Protein AF-A0A8T1X4P5-F1 (afdb_monomer_lite)

Foldseek 3Di:
DDDDDDDDDDDDDDDDPDDDDDDDDDPDDPPPPPCPDDDPPDPFDWDQDPVGTDGDPDDPDDDPPCPDPVNVVCCLLPPDFDFDDQADPVRHGDDPLVRVLSVLCRDNPPVSRDDPVRSLPRPVCVVVVVNDPVSVVVVVVVVCVVVVNPPDCVVVVVVVVVVVVVVVVVVVVVVVVVVVVPPPDDDDDDDD

Organism: NCBI:txid109152

pLDDT: mean 71.39, std 20.34, range [36.38, 98.19]

Secondary structure (DSSP, 8-state):
--PPPP-------------------------------------PEEEEETTEEEEETT----------HHHHHHHHHHSPPP---SB-TTSPBPPHHHHHHHHHHS-SSTTTSPPHHHHHT-HHHHHTTTTSHHHHHHHHHHHHHHTT-SPPTHHHHHHHHHHHHHHHHHHHHHHHHHHTGGGS--------

Structure (mmCIF, N/CA/C/O backbone):
data_AF-A0A8T1X4P5-F1
#
_entry.id   AF-A0A8T1X4P5-F1
#
loop_
_atom_site.group_PDB
_atom_site.id
_atom_site.type_symbol
_atom_site.label_atom_id
_atom_site.label_alt_id
_atom_site.label_comp_id
_atom_site.label_asym_id
_atom_site.label_entity_id
_atom_site.label_seq_id
_atom_site.pdbx_PDB_ins_code
_atom_site.Cartn_x
_atom_site.Cartn_y
_atom_site.Cartn_z
_atom_site.occupancy
_atom_site.B_iso_or_equiv
_atom_site.auth_seq_id
_atom_site.auth_comp_id
_atom_site.auth_asym_id
_atom_site.auth_atom_id
_atom_site.pdbx_PDB_model_num
ATOM 1 N N . MET A 1 1 ? 46.017 4.741 -6.936 1.00 38.09 1 MET A N 1
ATOM 2 C CA . MET A 1 1 ? 45.250 3.733 -7.699 1.00 38.09 1 MET A CA 1
ATOM 3 C C . MET A 1 1 ? 44.824 2.660 -6.705 1.00 38.09 1 MET A C 1
ATOM 5 O O . MET A 1 1 ? 45.700 2.038 -6.126 1.00 38.09 1 MET A O 1
ATOM 9 N N . LYS A 1 2 ? 43.529 2.554 -6.376 1.00 46.22 2 LYS A N 1
ATOM 10 C CA . LYS A 1 2 ? 43.013 1.567 -5.407 1.00 46.22 2 LYS A CA 1
ATOM 11 C C . LYS A 1 2 ? 42.502 0.351 -6.179 1.00 46.22 2 LYS A C 1
ATOM 13 O O . LYS A 1 2 ? 41.582 0.480 -6.980 1.00 46.22 2 LYS A O 1
ATOM 18 N N . THR A 1 3 ? 43.145 -0.788 -5.971 1.00 49.41 3 THR A N 1
ATOM 19 C CA . THR A 1 3 ? 42.817 -2.092 -6.554 1.00 49.41 3 THR A CA 1
ATOM 20 C C . THR A 1 3 ? 41.506 -2.618 -5.966 1.00 49.41 3 THR A C 1
ATOM 22 O O . THR A 1 3 ? 41.298 -2.557 -4.755 1.00 49.41 3 THR A O 1
ATOM 25 N N . ARG A 1 4 ? 40.601 -3.099 -6.828 1.00 51.06 4 ARG A N 1
ATOM 26 C CA . ARG A 1 4 ? 39.348 -3.754 -6.421 1.00 51.06 4 ARG A CA 1
ATOM 27 C C . ARG A 1 4 ? 39.659 -5.166 -5.898 1.00 51.06 4 ARG A C 1
ATOM 29 O O . ARG A 1 4 ? 40.480 -5.839 -6.522 1.00 51.06 4 ARG A O 1
ATOM 36 N N . PRO A 1 5 ? 39.033 -5.628 -4.803 1.00 46.88 5 PRO A N 1
ATOM 37 C CA . PRO A 1 5 ? 39.153 -7.018 -4.384 1.00 46.88 5 PRO A CA 1
ATOM 38 C C . PRO A 1 5 ? 3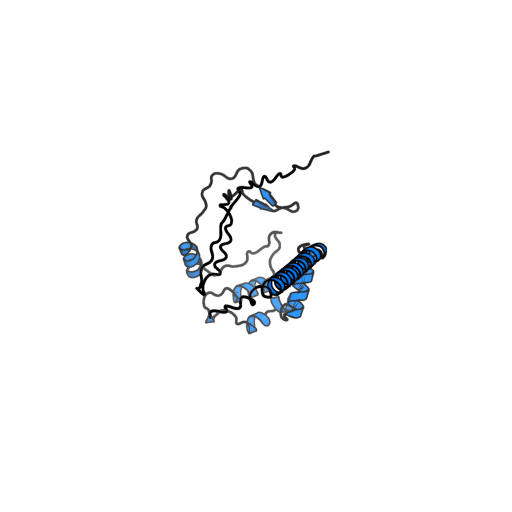8.426 -7.922 -5.389 1.00 46.88 5 PRO A C 1
ATOM 40 O O . PRO A 1 5 ? 37.283 -7.657 -5.760 1.00 46.88 5 PRO A O 1
ATOM 43 N N . ALA A 1 6 ? 39.116 -8.963 -5.851 1.00 41.78 6 ALA A N 1
ATOM 44 C CA . ALA A 1 6 ? 38.539 -10.020 -6.669 1.00 41.78 6 ALA A CA 1
ATOM 45 C C . ALA A 1 6 ? 37.847 -11.033 -5.746 1.00 41.78 6 ALA A C 1
ATOM 47 O O . ALA A 1 6 ? 38.469 -11.558 -4.823 1.00 41.78 6 ALA A O 1
ATOM 48 N N . LEU A 1 7 ? 36.558 -11.271 -5.979 1.00 37.91 7 LEU A N 1
ATOM 49 C CA . LEU A 1 7 ? 35.799 -12.349 -5.351 1.00 37.91 7 LEU A CA 1
ATOM 50 C C . LEU A 1 7 ? 36.109 -13.646 -6.103 1.00 37.91 7 LEU A C 1
ATOM 52 O O . LEU A 1 7 ? 35.744 -13.782 -7.268 1.00 37.91 7 LEU A O 1
ATOM 56 N N . THR A 1 8 ? 36.787 -14.580 -5.441 1.00 36.38 8 THR A N 1
ATOM 57 C CA . THR A 1 8 ? 37.041 -15.923 -5.971 1.00 36.38 8 THR A CA 1
ATOM 58 C C . THR A 1 8 ? 36.060 -16.885 -5.316 1.00 36.38 8 THR A C 1
ATOM 60 O O . THR A 1 8 ? 36.165 -17.154 -4.121 1.00 36.38 8 THR A O 1
ATOM 63 N N . VAL A 1 9 ? 35.095 -17.385 -6.086 1.00 40.91 9 VAL A N 1
ATOM 64 C CA . VAL A 1 9 ? 34.197 -18.460 -5.651 1.00 40.91 9 VAL A CA 1
ATOM 65 C C . VAL A 1 9 ? 34.872 -19.783 -6.003 1.00 40.91 9 VAL A C 1
ATOM 67 O O . VAL A 1 9 ? 35.084 -20.079 -7.176 1.00 40.91 9 VAL A O 1
ATOM 70 N N . LEU A 1 10 ? 35.259 -20.550 -4.985 1.00 38.38 10 LEU A N 1
ATOM 71 C CA . LEU A 1 10 ? 35.728 -21.924 -5.148 1.00 38.38 10 LEU A CA 1
ATOM 72 C C . LEU A 1 10 ? 34.501 -22.838 -5.102 1.00 38.38 10 LEU A C 1
ATOM 74 O O . LEU A 1 10 ? 33.949 -23.072 -4.030 1.00 38.38 10 LEU A O 1
ATOM 78 N N . ALA A 1 11 ? 34.054 -23.311 -6.264 1.00 40.16 11 ALA A N 1
ATOM 79 C CA . ALA A 1 11 ? 33.080 -24.392 -6.341 1.00 40.16 11 ALA A CA 1
ATOM 80 C C . ALA A 1 11 ? 33.821 -25.725 -6.151 1.00 40.16 11 ALA A C 1
ATOM 82 O O . ALA A 1 11 ? 34.773 -26.016 -6.876 1.00 40.16 11 ALA A O 1
ATOM 83 N N . SER A 1 12 ? 33.417 -26.507 -5.151 1.00 45.53 12 SER A N 1
ATOM 84 C CA . SER A 1 12 ? 33.899 -27.876 -4.963 1.00 45.53 12 SER A CA 1
ATOM 85 C C . SER A 1 12 ? 33.082 -28.815 -5.847 1.00 45.53 12 SER A C 1
ATOM 87 O O . SER A 1 12 ? 31.929 -29.097 -5.534 1.00 45.53 12 SER A O 1
ATOM 89 N N . ASP A 1 13 ? 33.686 -29.318 -6.923 1.00 47.94 13 ASP A N 1
ATOM 90 C CA . ASP A 1 13 ? 33.139 -30.421 -7.717 1.00 47.94 13 ASP A CA 1
ATOM 91 C C . ASP A 1 13 ? 33.319 -31.737 -6.947 1.00 47.94 13 ASP A C 1
ATOM 93 O O . ASP A 1 13 ? 34.367 -32.384 -7.010 1.00 47.94 13 ASP A O 1
ATOM 97 N N . GLN A 1 14 ? 32.300 -32.144 -6.190 1.00 46.25 14 GLN A N 1
ATOM 98 C CA . GLN A 1 14 ? 32.167 -33.533 -5.753 1.00 46.25 14 GLN A CA 1
ATOM 99 C C . GLN A 1 14 ? 31.220 -34.259 -6.706 1.00 46.25 14 GLN A C 1
ATOM 101 O O . GLN A 1 14 ? 30.024 -33.986 -6.759 1.00 46.25 14 GLN A O 1
ATOM 106 N N . GLY A 1 15 ? 31.805 -35.165 -7.492 1.00 52.22 15 GLY A N 1
ATOM 107 C CA . GLY A 1 15 ? 31.118 -35.967 -8.494 1.00 52.22 15 GLY A CA 1
ATOM 108 C C . GLY A 1 15 ? 30.050 -36.874 -7.889 1.00 52.22 15 GLY A C 1
ATOM 109 O O . GLY A 1 15 ? 30.339 -37.713 -7.036 1.00 52.22 15 GLY A O 1
ATOM 110 N N . LEU A 1 16 ? 28.826 -36.720 -8.383 1.00 50.28 16 LEU A N 1
ATOM 111 C CA . LEU A 1 16 ? 27.711 -37.623 -8.136 1.00 50.28 16 LEU A CA 1
ATOM 112 C C . LEU A 1 16 ? 27.550 -38.545 -9.352 1.00 50.28 16 LEU A C 1
ATOM 114 O O . LEU A 1 16 ? 26.919 -38.183 -10.342 1.00 50.28 16 LEU A O 1
ATOM 118 N N . GLU A 1 17 ? 28.126 -39.748 -9.282 1.00 50.62 17 GLU A N 1
ATOM 119 C CA . GLU A 1 17 ? 27.705 -40.862 -10.138 1.00 50.62 17 GLU A CA 1
ATOM 120 C C . GLU A 1 17 ? 26.399 -41.447 -9.582 1.00 50.62 17 GLU A C 1
ATOM 122 O O . GLU A 1 17 ? 26.408 -42.322 -8.715 1.00 50.62 17 GLU A O 1
ATOM 127 N N . ALA A 1 18 ? 25.259 -40.970 -10.079 1.00 53.72 18 ALA A N 1
ATOM 128 C CA . ALA A 1 18 ? 23.967 -41.604 -9.838 1.00 53.72 18 ALA A CA 1
ATOM 129 C C . ALA A 1 18 ? 23.639 -42.549 -11.006 1.00 53.72 18 ALA A C 1
ATOM 131 O O . ALA A 1 18 ? 23.255 -42.118 -12.092 1.00 53.72 18 ALA A O 1
ATOM 132 N N . LYS A 1 19 ? 23.801 -43.859 -10.785 1.00 53.38 19 LYS A N 1
ATOM 133 C CA . LYS A 1 19 ? 23.264 -44.906 -11.667 1.00 53.38 19 LYS A CA 1
ATOM 134 C C . LYS A 1 19 ? 21.744 -44.970 -11.500 1.00 53.38 19 LYS A C 1
ATOM 136 O O . LYS A 1 19 ? 21.267 -45.515 -10.509 1.00 53.38 19 LYS A O 1
ATOM 141 N N . TYR A 1 20 ? 21.002 -44.458 -12.476 1.00 46.22 20 TYR A N 1
ATOM 142 C CA . TYR A 1 20 ? 19.561 -44.684 -12.595 1.00 46.22 20 TYR A CA 1
ATOM 143 C C . TYR A 1 20 ? 19.317 -46.078 -13.193 1.00 46.22 20 TYR A C 1
ATOM 145 O O . TYR A 1 20 ? 19.692 -46.343 -14.335 1.00 46.22 20 TYR A O 1
ATOM 153 N N . ARG A 1 21 ? 18.721 -46.984 -12.411 1.00 47.03 21 ARG A N 1
ATOM 154 C CA . ARG A 1 21 ? 17.990 -48.147 -12.930 1.00 47.03 21 ARG A CA 1
ATOM 155 C C . ARG A 1 21 ? 16.521 -47.748 -12.961 1.00 47.03 21 ARG A C 1
ATOM 157 O O . ARG A 1 21 ? 16.009 -47.319 -11.933 1.00 47.03 21 ARG A O 1
ATOM 164 N N . GLY A 1 22 ? 15.912 -47.829 -14.138 1.00 52.62 22 GLY A N 1
ATOM 165 C CA . GLY A 1 22 ? 14.473 -47.678 -14.293 1.00 52.62 22 GLY A CA 1
ATOM 166 C C . GLY A 1 22 ? 13.739 -48.875 -13.703 1.00 52.62 22 GLY A C 1
ATOM 167 O O . GLY A 1 22 ? 14.267 -49.983 -13.752 1.00 52.62 22 GLY A O 1
ATOM 168 N N . ASP A 1 23 ? 12.580 -48.588 -13.128 1.00 53.06 23 ASP A N 1
ATOM 169 C CA . ASP A 1 23 ? 11.386 -49.429 -13.118 1.00 53.06 23 ASP A CA 1
ATOM 170 C C . ASP A 1 23 ? 10.205 -48.503 -12.772 1.00 53.06 23 ASP A C 1
ATOM 172 O O . ASP A 1 23 ? 10.232 -47.807 -11.758 1.00 53.06 23 ASP A O 1
ATOM 176 N N . ASP A 1 24 ? 9.295 -48.417 -13.739 1.00 59.84 24 ASP A N 1
ATOM 177 C CA . ASP A 1 24 ? 7.836 -48.265 -13.726 1.00 59.84 24 ASP A CA 1
ATOM 178 C C . ASP A 1 24 ? 7.080 -47.575 -12.571 1.00 59.84 24 ASP A C 1
ATOM 180 O O . ASP A 1 24 ? 7.259 -47.859 -11.391 1.00 59.84 24 ASP A O 1
ATOM 184 N N . ASP A 1 25 ? 6.121 -46.759 -13.032 1.00 59.81 25 ASP A N 1
ATOM 185 C CA . ASP A 1 25 ? 4.831 -46.396 -12.438 1.00 59.81 25 ASP A CA 1
ATOM 186 C C . ASP A 1 25 ? 4.824 -45.756 -11.042 1.00 59.81 25 ASP A C 1
ATOM 188 O O . ASP A 1 25 ? 4.835 -46.447 -10.034 1.00 59.81 25 ASP A O 1
ATOM 192 N N . ASP A 1 26 ? 4.695 -44.422 -11.010 1.00 55.25 26 ASP A N 1
ATOM 193 C CA . ASP A 1 26 ? 3.746 -43.713 -10.138 1.00 55.25 26 ASP A CA 1
ATOM 194 C C . ASP A 1 26 ? 3.660 -42.223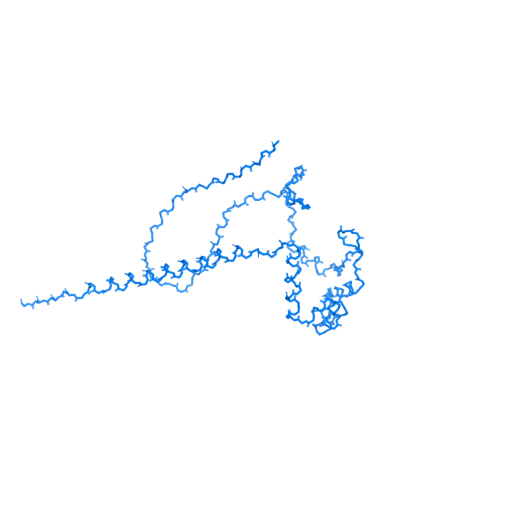 -10.544 1.00 55.25 26 ASP A C 1
ATOM 196 O O . ASP A 1 26 ? 4.622 -41.450 -10.466 1.00 55.25 26 ASP A O 1
ATOM 200 N N . ASP A 1 27 ? 2.470 -41.822 -10.993 1.00 59.62 27 ASP A N 1
ATOM 201 C CA . ASP A 1 27 ? 2.020 -40.435 -11.079 1.00 59.62 27 ASP A CA 1
ATOM 202 C C . ASP A 1 27 ? 1.955 -39.849 -9.659 1.00 59.62 27 ASP A C 1
ATOM 204 O O . ASP A 1 27 ? 0.939 -40.020 -9.003 1.00 59.62 27 ASP A O 1
ATOM 208 N N . ASP A 1 28 ? 3.030 -39.229 -9.159 1.00 64.31 28 ASP A N 1
ATOM 209 C CA . ASP A 1 28 ? 3.030 -38.212 -8.083 1.00 64.31 28 ASP A CA 1
ATOM 210 C C . ASP A 1 28 ? 4.462 -37.959 -7.575 1.00 64.31 28 ASP A C 1
ATOM 212 O O . ASP A 1 28 ? 4.816 -38.384 -6.480 1.00 64.31 28 ASP A O 1
ATOM 216 N N . ILE A 1 29 ? 5.315 -37.233 -8.314 1.00 59.34 29 ILE A N 1
ATOM 217 C CA . ILE A 1 29 ? 6.422 -36.493 -7.676 1.00 59.34 29 ILE A CA 1
ATOM 218 C C . ILE A 1 29 ? 7.034 -35.461 -8.631 1.00 59.34 29 ILE A C 1
ATOM 220 O O . ILE A 1 29 ? 7.880 -35.733 -9.474 1.00 59.34 29 ILE A O 1
ATOM 224 N N . MET A 1 30 ? 6.613 -34.209 -8.493 1.00 59.09 30 MET A N 1
ATOM 225 C CA . MET A 1 30 ? 7.443 -33.067 -8.888 1.00 59.09 30 MET A CA 1
ATOM 226 C C . MET A 1 30 ? 7.705 -32.239 -7.635 1.00 59.09 30 MET A C 1
ATOM 228 O O . MET A 1 30 ? 7.457 -31.036 -7.584 1.00 59.09 30 MET A O 1
ATOM 232 N N . GLU A 1 31 ? 8.210 -32.909 -6.598 1.00 56.28 31 GLU A N 1
ATOM 233 C CA . GLU A 1 31 ? 8.879 -32.242 -5.492 1.00 56.28 31 GLU A CA 1
ATOM 234 C C . GLU A 1 31 ? 10.274 -31.849 -5.988 1.00 56.28 31 GLU A C 1
ATOM 236 O O . GLU A 1 31 ? 11.278 -32.521 -5.765 1.00 56.28 31 GLU A O 1
ATOM 241 N N . ALA A 1 32 ? 10.324 -30.764 -6.761 1.00 58.09 32 ALA A N 1
ATOM 242 C CA . ALA A 1 32 ? 11.568 -30.077 -7.051 1.00 58.09 32 ALA A CA 1
ATOM 243 C C . ALA A 1 32 ? 12.047 -29.433 -5.744 1.00 58.09 32 ALA A C 1
ATOM 245 O O . ALA A 1 32 ? 11.791 -28.258 -5.475 1.00 58.09 32 ALA A O 1
ATOM 246 N N . SER A 1 33 ? 12.706 -30.222 -4.899 1.00 48.16 33 SER A N 1
ATOM 247 C CA . SER A 1 33 ? 13.467 -29.707 -3.774 1.00 48.16 33 SER A CA 1
ATOM 248 C C . SER A 1 33 ? 14.642 -28.918 -4.346 1.00 48.16 33 SER A C 1
ATOM 250 O O . SER A 1 33 ? 15.652 -29.447 -4.808 1.00 48.16 33 SER A O 1
ATOM 252 N N . CYS A 1 34 ? 14.485 -27.597 -4.379 1.00 48.47 34 CYS A N 1
ATOM 253 C CA . CYS A 1 34 ? 15.618 -26.699 -4.502 1.00 48.47 34 CYS A CA 1
ATOM 254 C C . CYS A 1 34 ? 16.448 -26.865 -3.229 1.00 48.47 34 CYS A C 1
ATOM 256 O O . CYS A 1 34 ? 16.186 -26.201 -2.226 1.00 48.47 34 CYS A O 1
ATOM 258 N N . ASP A 1 35 ? 17.420 -27.772 -3.278 1.00 48.50 35 ASP A N 1
ATOM 259 C CA . ASP A 1 35 ? 18.425 -27.961 -2.241 1.00 48.50 35 ASP A CA 1
ATOM 260 C C . ASP A 1 35 ? 19.353 -26.737 -2.262 1.00 48.50 35 ASP A C 1
ATOM 262 O O . ASP A 1 35 ? 20.424 -26.702 -2.874 1.00 48.50 35 ASP A O 1
ATOM 266 N N . ILE A 1 36 ? 18.866 -25.641 -1.678 1.00 55.97 36 ILE A N 1
ATOM 267 C CA . ILE A 1 36 ? 19.691 -24.495 -1.325 1.00 55.97 36 ILE A CA 1
ATOM 268 C C . ILE A 1 36 ? 20.571 -25.016 -0.199 1.00 55.97 36 ILE A C 1
ATOM 270 O O . ILE A 1 36 ? 20.147 -25.045 0.956 1.00 55.97 36 ILE A O 1
ATOM 274 N N . GLY A 1 37 ? 21.764 -25.493 -0.567 1.00 47.16 37 GLY A N 1
ATOM 275 C CA . GLY A 1 37 ? 22.752 -25.987 0.383 1.00 47.16 37 GLY A CA 1
ATOM 276 C C . GLY A 1 37 ? 22.851 -25.048 1.582 1.00 47.16 37 GLY A C 1
ATOM 277 O O . GLY A 1 37 ? 22.771 -23.833 1.418 1.00 47.16 37 GLY A O 1
ATOM 278 N N . GLU A 1 38 ? 22.969 -25.629 2.774 1.00 47.97 38 GLU A N 1
ATOM 279 C CA . GLU A 1 38 ? 22.968 -24.959 4.076 1.00 47.97 38 GLU A CA 1
ATOM 280 C C . GLU A 1 38 ? 23.795 -23.659 4.063 1.00 47.97 38 GLU A C 1
ATOM 282 O O . GLU A 1 38 ? 25.012 -23.654 4.259 1.00 47.97 38 GLU A O 1
ATOM 287 N N . THR A 1 39 ? 23.145 -22.521 3.802 1.00 51.09 39 THR A N 1
ATOM 288 C CA . THR A 1 39 ? 23.815 -21.225 3.861 1.00 51.09 39 THR A CA 1
ATOM 289 C C . THR A 1 39 ? 23.793 -20.763 5.306 1.00 51.09 39 THR A C 1
ATOM 291 O O . THR A 1 39 ? 22.767 -20.294 5.805 1.00 51.09 39 THR A O 1
ATOM 294 N N . THR A 1 40 ? 24.931 -20.851 5.986 1.00 45.88 40 THR A N 1
ATOM 295 C CA . THR A 1 40 ? 25.178 -20.153 7.251 1.00 45.88 40 THR A CA 1
ATOM 296 C C . THR A 1 40 ? 25.272 -18.647 6.985 1.00 45.88 40 THR A C 1
ATOM 298 O O . THR A 1 40 ? 26.339 -18.040 6.908 1.00 45.88 40 THR A O 1
ATOM 301 N N . LEU A 1 41 ? 24.111 -18.022 6.785 1.00 48.88 41 LEU A N 1
ATOM 302 C CA . LEU A 1 41 ? 23.970 -16.578 6.642 1.00 48.88 41 LEU A CA 1
ATOM 303 C C . LEU A 1 41 ? 24.120 -15.930 8.021 1.00 48.88 41 LEU A C 1
ATOM 305 O O . LEU A 1 41 ? 23.160 -15.782 8.776 1.00 48.88 41 LEU A O 1
ATOM 309 N N . HIS A 1 42 ? 25.345 -15.534 8.358 1.00 50.22 42 HIS A N 1
ATOM 310 C CA . HIS A 1 42 ? 25.589 -14.683 9.517 1.00 50.22 42 HIS A CA 1
ATOM 311 C C . HIS A 1 42 ? 24.905 -13.327 9.300 1.00 50.22 42 HIS A C 1
ATOM 313 O O . HIS A 1 42 ? 25.155 -12.640 8.304 1.00 50.22 42 HIS A O 1
ATOM 319 N N . LYS A 1 43 ? 24.022 -12.942 10.230 1.00 53.88 43 LYS A N 1
ATOM 320 C CA . LYS A 1 43 ? 23.271 -11.679 10.198 1.00 53.88 43 LYS A CA 1
ATOM 321 C C . LYS A 1 43 ? 24.208 -10.511 10.514 1.00 53.88 43 LYS A C 1
ATOM 323 O O . LYS A 1 43 ? 24.204 -9.967 11.610 1.00 53.88 43 LYS A O 1
ATOM 328 N N . ALA A 1 44 ? 25.019 -10.113 9.544 1.00 58.62 44 ALA A N 1
ATOM 329 C CA . ALA A 1 44 ? 25.744 -8.855 9.613 1.00 58.62 44 ALA A CA 1
ATOM 330 C C . ALA A 1 44 ? 24.764 -7.693 9.370 1.00 58.62 44 ALA A C 1
ATOM 332 O O . ALA A 1 44 ? 23.912 -7.769 8.481 1.00 58.62 44 ALA A O 1
ATOM 333 N N . GLY A 1 45 ? 24.865 -6.622 10.165 1.00 58.72 45 GLY A N 1
ATOM 334 C CA . GLY A 1 45 ? 24.061 -5.414 9.971 1.00 58.72 45 GLY A CA 1
ATOM 335 C C . GLY A 1 45 ? 24.247 -4.890 8.547 1.00 58.72 45 GLY A C 1
ATOM 336 O O . GLY A 1 45 ? 25.372 -4.636 8.118 1.00 58.72 45 GLY A O 1
ATOM 337 N N . LEU A 1 46 ? 23.166 -4.786 7.778 1.00 65.12 46 LEU A N 1
ATOM 338 C CA . LEU A 1 46 ? 23.211 -4.266 6.414 1.00 65.12 46 LEU A CA 1
ATOM 339 C C . LEU A 1 46 ? 22.947 -2.767 6.459 1.00 65.12 46 LEU A C 1
ATOM 341 O O . LEU A 1 46 ? 21.868 -2.326 6.853 1.00 65.12 46 LEU A O 1
ATOM 345 N N . ARG A 1 47 ? 23.915 -1.974 6.004 1.00 64.06 47 ARG A N 1
ATOM 346 C CA . ARG A 1 47 ? 23.736 -0.540 5.803 1.00 64.06 47 ARG A CA 1
ATOM 347 C C . ARG A 1 47 ? 23.550 -0.253 4.323 1.00 64.06 47 ARG A C 1
ATOM 349 O O . ARG A 1 47 ? 24.468 -0.452 3.528 1.00 64.06 47 ARG A O 1
ATOM 356 N N . ILE A 1 48 ? 22.375 0.255 3.971 1.00 77.56 48 ILE A N 1
ATOM 357 C CA . ILE A 1 48 ? 22.058 0.710 2.615 1.00 77.56 48 ILE A CA 1
ATOM 358 C C . ILE A 1 48 ? 22.406 2.197 2.513 1.00 77.56 48 ILE A C 1
ATOM 360 O O . ILE A 1 48 ? 21.956 3.011 3.318 1.00 77.56 48 ILE A O 1
ATOM 364 N N . ASN A 1 49 ? 23.235 2.565 1.539 1.00 71.31 49 ASN A N 1
ATOM 365 C CA . ASN A 1 49 ? 23.575 3.952 1.233 1.00 71.31 49 ASN A CA 1
ATOM 366 C C . ASN A 1 49 ? 23.557 4.192 -0.290 1.00 71.31 49 ASN A C 1
ATOM 368 O O . ASN A 1 49 ? 23.393 3.263 -1.077 1.00 71.31 49 ASN A O 1
ATOM 372 N N . ARG A 1 50 ? 23.757 5.445 -0.730 1.00 61.88 50 ARG A N 1
ATOM 373 C CA . ARG A 1 50 ? 23.758 5.812 -2.166 1.00 61.88 50 ARG A CA 1
ATOM 374 C C . ARG A 1 50 ? 24.822 5.095 -3.013 1.00 61.88 50 ARG A C 1
ATOM 376 O O . ARG A 1 50 ? 24.743 5.146 -4.232 1.00 61.88 50 ARG A O 1
ATOM 383 N N . THR A 1 51 ? 25.822 4.473 -2.390 1.00 69.19 51 THR A N 1
ATOM 384 C CA . THR A 1 51 ? 26.890 3.714 -3.064 1.00 69.19 51 THR A CA 1
ATOM 385 C C . THR A 1 51 ? 26.676 2.198 -3.038 1.00 69.19 51 THR A C 1
ATOM 387 O O . THR A 1 51 ? 27.483 1.475 -3.614 1.00 69.19 51 THR A O 1
ATOM 390 N N . GLY A 1 52 ? 25.599 1.713 -2.408 1.00 77.62 52 GLY A N 1
ATOM 391 C CA . GLY A 1 52 ? 25.240 0.297 -2.349 1.00 77.62 52 GLY A CA 1
ATOM 392 C C . GLY A 1 52 ? 25.001 -0.207 -0.925 1.00 77.62 52 GLY A C 1
ATOM 393 O O . GLY A 1 52 ? 24.735 0.563 0.000 1.00 77.62 52 GLY A O 1
ATOM 394 N N . VAL A 1 53 ? 25.086 -1.526 -0.763 1.00 69.12 53 VAL A N 1
ATOM 395 C CA . VAL A 1 53 ? 24.866 -2.228 0.505 1.00 69.12 53 VAL A CA 1
ATOM 396 C C . VAL A 1 53 ? 26.217 -2.606 1.112 1.00 69.12 53 VAL A C 1
ATOM 398 O O . VAL A 1 53 ? 27.027 -3.266 0.464 1.00 69.12 53 VAL A O 1
ATOM 401 N N . THR A 1 54 ? 26.482 -2.176 2.345 1.00 68.88 54 THR A N 1
ATOM 402 C CA . THR A 1 54 ? 27.730 -2.466 3.073 1.00 68.88 54 THR A CA 1
ATOM 403 C C . THR A 1 54 ? 27.438 -3.148 4.403 1.00 68.88 54 THR A C 1
ATOM 405 O O . THR A 1 54 ? 26.500 -2.748 5.090 1.00 68.88 54 THR A O 1
ATOM 408 N N . PHE A 1 55 ? 28.259 -4.126 4.787 1.00 67.00 55 PHE A N 1
ATOM 409 C CA . PHE A 1 55 ? 28.171 -4.790 6.088 1.00 67.00 55 PHE A CA 1
ATOM 410 C C . PHE A 1 55 ? 28.746 -3.908 7.204 1.00 67.00 55 PHE A C 1
ATOM 412 O O . PHE A 1 55 ? 29.840 -3.355 7.079 1.00 67.00 55 PHE A O 1
ATOM 419 N N . GLU A 1 56 ? 28.007 -3.776 8.297 1.00 63.09 56 GLU A N 1
ATOM 420 C CA . GLU A 1 56 ? 28.399 -3.044 9.494 1.00 63.09 56 GLU A CA 1
ATOM 421 C C . GLU A 1 56 ? 29.255 -3.944 10.397 1.00 63.09 56 GLU A C 1
ATOM 423 O O . GLU A 1 56 ? 28.779 -4.916 10.984 1.00 63.09 56 GLU A O 1
ATOM 428 N N . ALA A 1 57 ? 30.552 -3.639 10.479 1.00 55.88 57 ALA A N 1
ATOM 429 C CA . ALA A 1 57 ? 31.491 -4.354 11.336 1.00 55.88 57 ALA A CA 1
ATOM 430 C C . ALA A 1 57 ? 31.335 -3.872 12.787 1.00 55.88 57 ALA A C 1
ATOM 432 O O . ALA A 1 57 ? 31.826 -2.799 13.135 1.00 55.88 57 ALA A O 1
ATOM 433 N N . GLY A 1 58 ? 30.653 -4.657 13.624 1.00 58.84 58 GLY A N 1
ATOM 434 C CA . GLY A 1 58 ? 30.559 -4.380 15.063 1.00 58.84 58 GLY A CA 1
ATOM 435 C C . GLY A 1 58 ? 29.209 -4.640 15.724 1.00 58.84 58 GLY A C 1
ATOM 436 O O . GLY A 1 58 ? 28.992 -4.123 16.818 1.00 58.84 58 GLY A O 1
ATOM 437 N N . TYR A 1 59 ? 28.306 -5.408 15.110 1.00 54.22 59 TYR A N 1
ATOM 438 C CA . TYR A 1 59 ? 27.082 -5.804 15.803 1.00 54.22 59 TYR A CA 1
ATOM 439 C C . TYR A 1 59 ? 27.420 -6.739 16.978 1.00 54.22 59 TYR A C 1
ATOM 441 O O . TYR A 1 59 ? 28.062 -7.769 16.757 1.00 54.22 59 TYR A O 1
ATOM 449 N N . PRO A 1 60 ? 27.045 -6.392 18.223 1.00 61.44 60 PRO A N 1
ATOM 450 C CA . PRO A 1 60 ? 27.226 -7.282 19.355 1.00 61.44 60 PRO A CA 1
ATOM 451 C C . PRO A 1 60 ? 26.312 -8.502 19.197 1.00 61.44 60 PRO A C 1
ATOM 453 O O . PRO A 1 60 ? 25.095 -8.362 19.148 1.00 61.44 60 PRO A O 1
ATOM 456 N N . ASP A 1 61 ? 26.946 -9.669 19.124 1.00 56.44 61 ASP A N 1
ATOM 457 C CA . ASP A 1 61 ? 26.454 -10.987 19.533 1.00 56.44 61 ASP A CA 1
ATOM 458 C C . ASP A 1 61 ? 25.051 -11.405 19.034 1.00 56.44 61 ASP A C 1
ATOM 460 O O . ASP A 1 61 ? 24.021 -11.126 19.650 1.00 56.44 61 ASP A O 1
ATOM 464 N N . ASP A 1 62 ? 25.061 -12.088 17.884 1.00 55.91 62 ASP A N 1
ATOM 465 C CA . ASP A 1 62 ? 24.326 -13.295 17.452 1.00 55.91 62 ASP A CA 1
ATOM 466 C C . ASP A 1 62 ? 23.208 -13.884 18.341 1.00 55.91 62 ASP A C 1
ATOM 468 O O . ASP A 1 62 ? 23.083 -15.100 18.503 1.00 55.91 62 ASP A O 1
ATOM 472 N N . LYS A 1 63 ? 22.292 -13.064 18.852 1.00 55.47 63 LYS A N 1
ATOM 473 C CA . LYS A 1 63 ? 20.958 -13.550 19.213 1.00 55.47 63 LYS A CA 1
ATOM 474 C C . LYS A 1 63 ? 20.006 -13.214 18.075 1.00 55.47 63 LYS A C 1
ATOM 476 O O . LYS A 1 63 ? 19.602 -12.054 17.948 1.00 55.47 63 LYS A O 1
ATOM 481 N N . PRO A 1 64 ? 19.632 -14.186 17.218 1.00 59.12 64 PRO A N 1
ATOM 482 C CA . PRO A 1 64 ? 18.503 -13.976 16.335 1.00 59.12 64 PRO A CA 1
ATOM 483 C C . PRO A 1 64 ? 17.309 -13.675 17.237 1.00 59.12 64 PRO A C 1
ATOM 485 O O . PRO A 1 64 ? 16.904 -14.517 18.036 1.00 59.12 64 PRO A O 1
ATOM 488 N N . TYR A 1 65 ? 16.777 -12.457 17.148 1.00 58.25 65 TYR A N 1
ATOM 489 C CA . TYR A 1 65 ? 15.432 -12.171 17.622 1.00 58.25 65 TYR A CA 1
ATOM 490 C C . TYR A 1 65 ? 14.497 -13.092 16.834 1.00 58.25 65 TYR A C 1
ATOM 492 O O . TYR A 1 65 ? 14.082 -12.760 15.724 1.00 58.25 65 TYR A O 1
ATOM 500 N N . ARG A 1 66 ? 14.259 -14.295 17.360 1.00 65.06 66 ARG A N 1
ATOM 501 C CA . ARG A 1 66 ? 13.119 -15.118 16.986 1.00 65.06 66 ARG A CA 1
ATOM 502 C C . ARG A 1 66 ? 11.930 -14.413 17.608 1.00 65.06 66 ARG A C 1
ATOM 504 O O . ARG A 1 66 ? 11.708 -14.514 18.806 1.00 65.06 66 ARG A O 1
ATOM 511 N N . VAL A 1 67 ? 11.281 -13.579 16.807 1.00 71.56 67 VAL A N 1
ATOM 512 C CA . VAL A 1 67 ? 9.917 -13.177 17.120 1.00 71.56 67 VAL A CA 1
ATOM 513 C C . VAL A 1 67 ? 9.096 -14.413 16.805 1.00 71.56 67 VAL A C 1
ATOM 515 O O . VAL A 1 67 ? 9.114 -14.880 15.664 1.00 71.56 67 VAL A O 1
ATOM 518 N N . GLU A 1 68 ? 8.494 -15.001 17.829 1.00 87.75 68 GLU A N 1
ATOM 519 C CA . GLU A 1 68 ? 7.643 -16.169 17.645 1.00 87.75 68 GLU A CA 1
ATOM 520 C C . GLU A 1 68 ? 6.457 -15.755 16.760 1.00 87.75 68 GLU A C 1
ATOM 522 O O . GLU A 1 68 ? 5.906 -14.663 16.915 1.00 87.75 68 GLU A O 1
ATOM 527 N N . GLU A 1 69 ? 6.074 -16.592 15.793 1.00 88.19 69 GLU A N 1
ATOM 528 C CA . GLU A 1 69 ? 4.990 -16.277 14.846 1.00 88.19 69 GLU A CA 1
ATOM 529 C C . GLU A 1 69 ? 3.689 -15.908 15.580 1.00 88.19 69 GLU A C 1
ATOM 531 O O . GLU A 1 69 ? 2.977 -14.976 15.202 1.00 88.19 69 GLU A O 1
ATOM 536 N N . GLU A 1 70 ? 3.447 -16.587 16.700 1.00 91.38 70 GLU A N 1
ATOM 537 C CA . GLU A 1 70 ? 2.338 -16.360 17.623 1.00 91.38 70 GLU A CA 1
ATOM 538 C C . GLU A 1 70 ? 2.331 -14.931 18.187 1.00 91.38 70 GLU A C 1
ATOM 540 O O . GLU A 1 70 ? 1.272 -14.311 18.266 1.00 91.38 70 GLU A O 1
ATOM 545 N N . GLU A 1 71 ? 3.502 -14.367 18.503 1.00 93.19 71 GLU A N 1
ATOM 546 C CA . GLU A 1 71 ? 3.640 -12.998 19.012 1.00 93.19 71 GLU A CA 1
ATOM 547 C C . GLU A 1 71 ? 3.262 -11.969 17.935 1.00 93.19 71 GLU A C 1
ATOM 549 O O . GLU A 1 71 ? 2.583 -10.978 18.218 1.00 93.19 71 GLU A O 1
ATOM 554 N N . VAL A 1 72 ? 3.639 -12.222 16.676 1.00 92.50 72 VAL A N 1
ATOM 555 C CA . VAL A 1 72 ? 3.281 -11.351 15.546 1.00 92.50 72 VAL A CA 1
ATOM 556 C C . VAL A 1 72 ? 1.778 -11.379 15.304 1.00 92.50 72 VAL A C 1
ATOM 558 O O . VAL A 1 72 ? 1.154 -10.322 15.191 1.00 92.50 72 VAL A O 1
ATOM 561 N N . VAL A 1 73 ? 1.180 -12.571 15.244 1.00 94.44 73 VAL A N 1
ATOM 562 C CA . VAL A 1 73 ? -0.265 -12.724 15.028 1.00 94.44 73 VAL A CA 1
ATOM 563 C C . VAL A 1 73 ? -1.043 -12.081 16.172 1.00 94.44 73 VAL A C 1
ATOM 565 O O . VAL A 1 73 ? -1.970 -11.308 15.921 1.00 94.44 73 VAL A O 1
ATOM 568 N N . GLN A 1 74 ? -0.637 -12.323 17.419 1.00 94.94 74 GLN A N 1
ATOM 569 C CA . GLN A 1 74 ? -1.264 -11.710 18.584 1.00 94.94 74 GLN A CA 1
ATOM 570 C C . GLN A 1 74 ? -1.153 -10.182 18.540 1.00 94.94 74 GLN A C 1
ATOM 572 O O . GLN A 1 74 ? -2.151 -9.490 18.733 1.00 94.94 74 GLN A O 1
ATOM 577 N N . SER A 1 75 ? 0.014 -9.635 18.186 1.00 94.88 75 SER A N 1
ATOM 578 C CA . SER A 1 75 ? 0.188 -8.191 18.004 1.00 94.88 75 SER A CA 1
ATOM 579 C C . SER A 1 75 ? -0.735 -7.635 16.914 1.00 94.88 75 SER A C 1
ATOM 581 O O . SER A 1 75 ? -1.385 -6.611 17.129 1.00 94.88 75 SER A O 1
ATOM 583 N N . ILE A 1 76 ? -0.875 -8.325 15.777 1.00 94.44 76 ILE A N 1
ATOM 584 C CA . ILE A 1 76 ? -1.794 -7.929 14.700 1.00 94.44 76 ILE A CA 1
ATOM 585 C C . ILE A 1 76 ? -3.251 -7.944 15.168 1.00 94.44 76 ILE A C 1
ATOM 587 O O . ILE A 1 76 ? -4.033 -7.134 14.681 1.00 94.44 76 ILE A O 1
ATOM 591 N N . VAL A 1 77 ? -3.650 -8.813 16.092 1.00 95.19 77 VAL A N 1
ATOM 592 C CA . VAL A 1 77 ? -5.035 -8.854 16.587 1.00 95.19 77 VAL A CA 1
ATOM 593 C C . VAL A 1 77 ? -5.269 -7.807 17.679 1.00 95.19 77 VAL A C 1
ATOM 595 O O . VAL A 1 77 ? -6.252 -7.074 17.621 1.00 95.19 77 VAL A O 1
ATOM 598 N N . GLU A 1 78 ? -4.356 -7.697 18.642 1.00 95.50 78 GLU A N 1
ATOM 599 C CA . GLU A 1 78 ? -4.568 -6.936 19.879 1.00 95.50 78 GLU A CA 1
ATOM 600 C C . GLU A 1 78 ? -4.086 -5.479 19.811 1.00 95.50 78 GLU A C 1
ATOM 602 O O . GLU A 1 78 ? -4.611 -4.617 20.517 1.00 95.50 78 GLU A O 1
ATOM 607 N N . SER A 1 79 ? -3.092 -5.174 18.972 1.00 95.88 79 SER A N 1
ATOM 608 C CA . SER A 1 79 ? -2.537 -3.817 18.871 1.00 95.88 79 SER A CA 1
ATOM 609 C C . SER A 1 79 ? -3.433 -2.904 18.023 1.00 95.88 79 SER A C 1
ATOM 611 O O . SER A 1 79 ? -4.091 -3.389 17.094 1.00 95.88 79 SER A O 1
ATOM 613 N N . PRO A 1 80 ? -3.439 -1.578 18.274 1.00 95.38 80 PRO A N 1
ATOM 614 C CA . PRO A 1 80 ? -4.196 -0.618 17.464 1.00 95.38 80 PRO A CA 1
ATOM 615 C C . PRO A 1 80 ? -3.777 -0.644 15.988 1.00 95.38 80 PRO A C 1
ATOM 617 O O . PRO A 1 80 ? -2.720 -1.176 15.640 1.00 95.38 80 PRO A O 1
ATOM 620 N N . GLU A 1 81 ? -4.592 -0.059 15.101 1.00 95.31 81 GLU A N 1
ATOM 621 C CA . GLU A 1 81 ? -4.220 0.038 13.688 1.00 95.31 81 GLU A CA 1
ATOM 622 C C . GLU A 1 81 ? -2.871 0.752 13.523 1.00 95.31 81 GLU A C 1
ATOM 624 O O . GLU A 1 81 ? -2.677 1.843 14.083 1.00 95.31 81 GLU A O 1
ATOM 629 N N . PRO A 1 82 ? -1.945 0.188 12.726 1.00 95.69 82 PRO A N 1
ATOM 630 C CA . PRO A 1 82 ? -0.716 0.883 12.413 1.00 95.69 82 PRO A CA 1
ATOM 631 C C . PRO A 1 82 ? -1.031 2.154 11.623 1.00 95.69 82 PRO A C 1
ATOM 633 O O . PRO A 1 82 ? -1.975 2.221 10.832 1.00 95.69 82 PRO A O 1
ATOM 636 N N . ARG A 1 83 ? -0.220 3.185 11.849 1.00 93.69 83 ARG A N 1
ATOM 637 C CA . ARG A 1 83 ? -0.332 4.478 11.175 1.00 93.69 83 ARG A CA 1
ATOM 638 C C . ARG A 1 83 ? 0.975 4.782 10.473 1.00 93.69 83 ARG A C 1
ATOM 640 O O . ARG A 1 83 ? 2.041 4.394 10.948 1.00 93.69 83 ARG A O 1
ATOM 647 N N . LEU A 1 84 ? 0.882 5.497 9.357 1.00 93.88 84 LEU A N 1
ATOM 648 C CA . LEU A 1 84 ? 2.065 6.089 8.748 1.00 93.88 84 LEU A CA 1
ATOM 649 C C . LEU A 1 84 ? 2.742 7.029 9.760 1.00 93.88 84 LEU A C 1
ATOM 651 O O . LEU A 1 84 ? 2.028 7.752 10.466 1.00 93.88 84 LEU A O 1
ATOM 655 N N . PRO A 1 85 ? 4.084 7.035 9.832 1.00 94.81 85 PRO A N 1
ATOM 656 C CA . PRO A 1 85 ? 4.802 8.061 10.575 1.00 94.81 85 PRO A CA 1
ATOM 657 C C . PRO A 1 85 ? 4.488 9.442 9.989 1.00 94.81 85 PRO A C 1
ATOM 659 O O . PRO A 1 85 ? 4.039 9.553 8.849 1.00 94.81 85 PRO A O 1
ATOM 662 N N . GLU A 1 86 ? 4.718 10.500 10.764 1.00 92.62 86 GLU A N 1
ATOM 663 C CA . GLU A 1 86 ? 4.427 11.866 10.308 1.00 92.62 86 GLU A CA 1
ATOM 664 C C . GLU A 1 86 ? 5.300 12.282 9.120 1.00 92.62 86 GLU A C 1
ATOM 666 O O . GLU A 1 86 ? 4.857 13.071 8.290 1.00 92.62 86 GLU A O 1
ATOM 671 N N . THR A 1 87 ? 6.515 11.735 9.021 1.00 94.31 87 THR A N 1
ATOM 672 C CA . THR A 1 87 ? 7.510 12.096 8.008 1.00 94.31 87 THR A CA 1
ATOM 673 C C . THR A 1 87 ? 8.171 10.880 7.363 1.00 94.31 87 THR A C 1
ATOM 675 O O . THR A 1 87 ? 8.226 9.787 7.933 1.00 94.31 87 THR A O 1
ATOM 678 N N . ASP A 1 88 ? 8.659 11.074 6.140 1.00 92.94 88 ASP A N 1
ATOM 679 C CA . ASP A 1 88 ? 9.408 10.091 5.367 1.00 92.94 88 ASP A CA 1
ATOM 680 C C . ASP A 1 88 ? 10.892 10.021 5.792 1.00 92.94 88 ASP A C 1
ATOM 682 O O . ASP A 1 88 ? 11.351 10.694 6.717 1.00 92.94 88 ASP A O 1
ATOM 686 N N . SER A 1 89 ? 11.688 9.208 5.091 1.00 91.00 89 SER A N 1
ATOM 687 C CA . SER A 1 89 ? 13.130 9.078 5.356 1.00 91.00 89 SER A CA 1
ATOM 688 C C . SER A 1 89 ? 13.944 10.351 5.078 1.00 91.00 89 SER A C 1
ATOM 690 O O . SER A 1 89 ? 15.098 10.430 5.497 1.00 91.00 89 SER A O 1
ATOM 692 N N . ASN A 1 90 ? 13.377 11.325 4.366 1.00 92.69 90 ASN A N 1
ATOM 693 C CA . ASN A 1 90 ? 13.981 12.629 4.104 1.00 92.69 90 ASN A CA 1
ATOM 694 C C . ASN A 1 90 ? 13.535 13.688 5.126 1.00 92.69 90 ASN A C 1
ATOM 696 O O . ASN A 1 90 ? 14.063 14.797 5.107 1.00 92.69 90 ASN A O 1
ATOM 700 N N . GLY A 1 91 ? 12.608 13.346 6.028 1.00 93.69 91 GLY A N 1
ATOM 701 C CA . GLY A 1 91 ? 12.017 14.264 6.998 1.00 93.69 91 GLY A CA 1
ATOM 702 C C . GLY A 1 91 ? 10.838 15.072 6.452 1.00 93.69 91 GLY A C 1
ATOM 703 O O . GLY A 1 91 ? 10.358 15.963 7.149 1.00 93.69 91 GLY A O 1
ATOM 704 N N . GLU A 1 92 ? 10.354 14.767 5.247 1.00 94.81 92 GLU A N 1
ATOM 705 C CA . GLU A 1 92 ? 9.217 15.453 4.633 1.00 94.81 92 GLU A CA 1
ATOM 706 C C . GLU A 1 92 ? 7.900 14.787 5.050 1.00 94.81 92 GLU A C 1
ATOM 708 O O . GLU A 1 92 ? 7.827 13.556 5.107 1.00 94.81 92 GLU A O 1
ATOM 713 N N . PRO A 1 93 ? 6.841 15.559 5.349 1.00 95.88 93 PRO A N 1
ATOM 714 C CA . PRO A 1 93 ? 5.579 14.984 5.780 1.00 95.88 93 PRO A CA 1
ATOM 715 C C . PRO A 1 93 ? 4.865 14.249 4.645 1.00 95.88 93 PRO A C 1
ATOM 717 O O . PRO A 1 93 ? 4.845 14.704 3.497 1.00 95.88 93 PRO A O 1
ATOM 720 N N . PHE A 1 94 ? 4.210 13.134 4.971 1.00 96.00 94 PHE A N 1
ATOM 721 C CA . PHE A 1 94 ? 3.302 12.492 4.023 1.00 96.00 94 PHE A CA 1
ATOM 722 C C . PHE A 1 94 ? 2.053 13.353 3.804 1.00 96.00 94 PHE A C 1
ATOM 724 O O . PHE A 1 94 ? 1.605 14.093 4.683 1.00 96.00 94 PHE A O 1
ATOM 731 N N . THR A 1 95 ? 1.458 13.252 2.615 1.00 95.75 95 THR A N 1
ATOM 732 C CA . THR A 1 95 ? 0.242 14.010 2.307 1.00 95.75 95 THR A CA 1
ATOM 733 C C . THR A 1 95 ? -0.928 13.537 3.168 1.00 95.75 95 THR A C 1
ATOM 735 O O . THR A 1 95 ? -1.065 12.351 3.489 1.00 95.75 95 THR A O 1
ATOM 738 N N . SER A 1 96 ? -1.812 14.467 3.534 1.00 96.38 96 SER A N 1
ATOM 739 C CA . SER A 1 96 ? -2.987 14.165 4.362 1.00 96.38 96 SER A CA 1
ATOM 740 C C . SER A 1 96 ? -3.916 13.137 3.703 1.00 96.38 96 SER A C 1
ATOM 742 O O . SER A 1 96 ? -4.508 12.283 4.363 1.00 96.38 96 SER A O 1
ATOM 744 N N . GLU A 1 97 ? -3.980 13.172 2.376 1.00 97.06 97 GLU A N 1
ATOM 745 C CA . GLU A 1 97 ? -4.725 12.271 1.514 1.00 97.06 97 GLU A CA 1
ATOM 746 C C . GLU A 1 97 ? -4.159 10.853 1.585 1.00 97.06 97 GLU A C 1
ATOM 748 O O . GLU A 1 97 ? -4.932 9.897 1.611 1.00 97.06 97 GLU A O 1
ATOM 753 N N . PHE A 1 98 ? -2.831 10.709 1.674 1.00 96.88 98 PHE A N 1
ATOM 754 C CA . PHE A 1 98 ? -2.192 9.406 1.817 1.00 96.88 98 PHE A CA 1
ATOM 755 C C . PHE A 1 98 ? -2.428 8.813 3.209 1.00 96.88 98 PHE A C 1
ATOM 757 O O . PHE A 1 98 ? -2.802 7.646 3.322 1.00 96.88 98 PHE A O 1
ATOM 764 N N . HIS A 1 99 ? -2.320 9.627 4.266 1.00 96.75 99 HIS A N 1
ATOM 765 C CA . HIS A 1 99 ? -2.706 9.214 5.620 1.00 96.75 99 HIS A CA 1
ATOM 766 C C . HIS A 1 99 ? -4.157 8.731 5.673 1.00 96.75 99 HIS A C 1
ATOM 768 O O . HIS A 1 99 ? -4.441 7.664 6.223 1.00 96.75 99 HIS A O 1
ATOM 774 N N . LYS A 1 100 ? -5.073 9.496 5.066 1.00 97.00 100 LYS A N 1
ATOM 775 C CA . LYS A 1 100 ? -6.486 9.128 4.970 1.00 97.00 100 LYS A CA 1
ATOM 776 C C . LYS A 1 100 ? -6.662 7.809 4.218 1.00 97.00 100 LYS A C 1
ATOM 778 O O . LYS A 1 100 ? -7.322 6.919 4.746 1.00 97.00 100 LYS A O 1
ATOM 783 N N . PHE A 1 101 ? -6.045 7.658 3.047 1.00 97.56 101 PHE A N 1
ATOM 784 C CA . PHE A 1 101 ? -6.103 6.433 2.247 1.00 97.56 101 PHE A CA 1
ATOM 785 C C . PHE A 1 101 ? -5.646 5.201 3.043 1.00 97.56 101 PHE A C 1
ATOM 787 O O . PHE A 1 101 ? -6.395 4.237 3.163 1.00 97.56 101 PHE A O 1
ATOM 794 N N . ILE A 1 102 ? -4.472 5.256 3.680 1.00 97.56 102 ILE A N 1
ATOM 795 C CA . ILE A 1 102 ? -3.958 4.140 4.485 1.00 97.56 102 ILE A CA 1
ATOM 796 C C . ILE A 1 102 ? -4.864 3.835 5.687 1.00 97.56 102 ILE A C 1
ATOM 798 O O . ILE A 1 102 ? -5.125 2.666 5.972 1.00 97.56 102 ILE A O 1
ATOM 802 N N . SER A 1 103 ? -5.410 4.858 6.356 1.00 96.69 103 SER A N 1
ATOM 803 C CA . SER A 1 103 ? -6.337 4.646 7.479 1.00 96.69 103 SER A CA 1
ATOM 804 C C . SER A 1 103 ? -7.639 3.945 7.083 1.00 96.69 103 SER A C 1
ATOM 806 O O . SER A 1 103 ? -8.212 3.238 7.908 1.00 96.69 103 SER A O 1
ATOM 808 N N . LEU A 1 104 ? -8.090 4.102 5.833 1.00 97.19 104 LEU A N 1
ATOM 809 C CA . LEU A 1 104 ? -9.265 3.406 5.306 1.00 97.19 104 LEU A CA 1
ATOM 810 C C . LEU A 1 104 ? -8.967 1.924 5.032 1.00 97.19 104 LEU A C 1
ATOM 812 O O . LEU A 1 104 ? -9.823 1.073 5.270 1.00 97.19 104 LEU A O 1
ATOM 816 N N . CYS A 1 105 ? -7.747 1.609 4.586 1.00 97.38 105 CYS A N 1
ATOM 817 C CA . CYS A 1 105 ? -7.305 0.240 4.306 1.00 97.38 105 CYS A CA 1
ATOM 818 C C . CYS A 1 105 ? -7.079 -0.595 5.575 1.00 97.38 105 CYS A C 1
ATOM 820 O O . CYS A 1 105 ? -7.334 -1.797 5.579 1.00 97.38 105 CYS A O 1
ATOM 822 N N . LEU A 1 106 ? -6.569 0.025 6.643 1.00 97.44 106 LEU A N 1
ATOM 823 C CA . LEU A 1 106 ? -6.051 -0.687 7.818 1.00 97.44 106 LEU A CA 1
ATOM 824 C C . LEU A 1 106 ? -7.051 -0.843 8.968 1.00 97.44 106 LEU A C 1
ATOM 826 O O . LEU A 1 106 ? -6.665 -1.309 10.038 1.00 97.44 106 LEU A O 1
ATOM 830 N N . LYS A 1 107 ? -8.326 -0.498 8.757 1.00 97.56 107 LYS A N 1
ATOM 831 C CA . LYS A 1 107 ? -9.392 -0.719 9.743 1.00 97.56 107 LYS A CA 1
ATOM 832 C C . LYS A 1 107 ? -9.440 -2.179 10.203 1.00 97.56 107 LYS A C 1
ATOM 834 O O . LYS A 1 107 ? -9.469 -3.093 9.365 1.00 97.56 107 LYS A O 1
ATOM 839 N N . LYS A 1 108 ? -9.454 -2.382 11.530 1.00 95.88 108 LYS A N 1
ATOM 840 C CA . LYS A 1 108 ? -9.557 -3.718 12.145 1.00 95.88 108 LYS A CA 1
ATOM 841 C C . LYS A 1 108 ? -10.877 -4.377 11.793 1.00 95.88 108 LYS A C 1
ATOM 843 O O . LYS A 1 108 ? -10.874 -5.477 11.250 1.00 95.88 108 LYS A O 1
ATOM 848 N N . GLU A 1 109 ? -11.969 -3.667 12.056 1.00 97.06 109 GLU A N 1
ATOM 849 C CA . GLU A 1 109 ? -13.319 -4.138 11.778 1.00 97.06 109 GLU A CA 1
ATOM 850 C C . GLU A 1 109 ? -13.545 -4.217 10.263 1.00 97.06 109 GLU A C 1
ATOM 852 O O . GLU A 1 109 ? -13.528 -3.181 9.589 1.00 97.06 109 GLU A O 1
ATOM 857 N N . PRO A 1 110 ? -13.772 -5.417 9.693 1.00 96.56 110 PRO A N 1
ATOM 858 C CA . PRO A 1 110 ? -13.940 -5.573 8.251 1.00 96.56 110 PRO A CA 1
ATOM 859 C C . PRO A 1 110 ? -15.115 -4.766 7.693 1.00 96.56 110 PRO A C 1
ATOM 861 O O . PRO A 1 110 ? -15.040 -4.294 6.566 1.00 96.56 110 PRO A O 1
ATOM 864 N N . SER A 1 111 ? -16.174 -4.569 8.484 1.00 97.50 111 SER A N 1
ATOM 865 C CA . SER A 1 111 ? -17.335 -3.754 8.107 1.00 97.50 111 SER A CA 1
ATOM 866 C C . SER A 1 111 ? -17.055 -2.251 8.076 1.00 97.50 111 SER A C 1
ATOM 868 O O . SER A 1 111 ? -17.817 -1.513 7.462 1.00 97.50 111 SER A O 1
ATOM 870 N N . GLU A 1 112 ? -16.001 -1.783 8.754 1.00 97.38 112 GLU A N 1
ATOM 871 C CA . GLU A 1 112 ? -15.557 -0.383 8.695 1.00 97.38 112 GLU A CA 1
ATOM 872 C C . GLU A 1 112 ? -14.464 -0.150 7.649 1.00 97.38 112 GLU A C 1
ATOM 874 O O . GLU A 1 112 ? -14.135 1.000 7.340 1.00 97.38 112 GLU A O 1
ATOM 879 N N . ARG A 1 113 ? -13.853 -1.223 7.137 1.00 98.00 113 ARG A N 1
ATOM 880 C CA . ARG A 1 113 ? -12.819 -1.134 6.111 1.00 98.00 113 ARG A CA 1
ATOM 881 C C . ARG A 1 113 ? -13.445 -0.679 4.801 1.00 98.00 113 ARG A C 1
ATOM 883 O O . ARG A 1 113 ? -14.489 -1.185 4.398 1.00 98.00 113 ARG A O 1
ATOM 890 N N . ALA A 1 114 ? -12.785 0.265 4.138 1.00 98.19 114 ALA A N 1
ATOM 891 C CA . ALA A 1 114 ? -13.243 0.752 2.845 1.00 98.19 114 ALA A CA 1
ATOM 892 C C . ALA A 1 114 ? -13.312 -0.385 1.819 1.00 98.19 114 ALA A C 1
ATOM 894 O O . ALA A 1 114 ? -12.433 -1.254 1.771 1.00 98.19 114 ALA A O 1
ATOM 895 N N . THR A 1 115 ? -14.355 -0.355 0.995 1.00 97.94 115 THR A N 1
ATOM 896 C CA . THR A 1 115 ? -14.499 -1.271 -0.137 1.00 97.94 115 THR A CA 1
ATOM 897 C C . THR A 1 115 ? -13.513 -0.915 -1.249 1.00 97.94 115 THR A C 1
ATOM 899 O O . THR A 1 115 ? -12.872 0.138 -1.232 1.00 97.94 115 THR A O 1
ATOM 902 N N . VAL A 1 116 ? -13.365 -1.798 -2.237 1.00 95.81 116 VAL A N 1
ATOM 903 C CA . VAL A 1 116 ? -12.493 -1.525 -3.387 1.00 95.81 116 VAL A CA 1
ATOM 904 C C . VAL A 1 116 ? -12.992 -0.296 -4.148 1.00 95.81 116 VAL A C 1
ATOM 906 O O . VAL A 1 116 ? -12.187 0.543 -4.547 1.00 95.81 116 VAL A O 1
ATOM 909 N N . GLU A 1 117 ? -14.307 -0.157 -4.291 1.00 96.19 117 GLU A N 1
ATOM 910 C CA . GLU A 1 117 ? -14.969 0.979 -4.924 1.00 96.19 117 GLU A CA 1
ATOM 911 C C . GLU A 1 117 ? -14.651 2.287 -4.184 1.00 96.19 117 GLU A C 1
ATOM 913 O O . GLU A 1 117 ? -14.166 3.235 -4.804 1.00 96.19 117 GLU A O 1
ATOM 918 N N . ASP A 1 118 ? -14.792 2.306 -2.853 1.00 96.75 118 ASP A N 1
ATOM 919 C CA . ASP A 1 118 ? -14.451 3.475 -2.026 1.00 96.75 118 ASP A CA 1
ATOM 920 C C . ASP A 1 118 ? -12.971 3.870 -2.170 1.00 96.75 118 ASP A C 1
ATOM 922 O O . ASP A 1 118 ? -12.619 5.053 -2.224 1.00 96.75 118 ASP A O 1
ATOM 926 N N . LEU A 1 119 ? -12.075 2.876 -2.225 1.00 96.00 119 LEU A N 1
ATOM 927 C CA . LEU A 1 119 ? -10.640 3.110 -2.371 1.00 96.00 119 LEU A CA 1
ATOM 928 C C . LEU A 1 119 ? -10.307 3.678 -3.753 1.00 96.00 119 LEU A C 1
ATOM 930 O O . LEU A 1 119 ? -9.527 4.631 -3.828 1.00 96.00 119 LEU A O 1
ATOM 934 N N . LEU A 1 120 ? -10.911 3.154 -4.824 1.00 94.31 120 LEU A N 1
ATOM 935 C CA . LEU A 1 120 ? -10.749 3.653 -6.197 1.00 94.31 120 LEU A CA 1
ATOM 936 C C . LEU A 1 120 ? -11.257 5.092 -6.365 1.00 94.31 120 LEU A C 1
ATOM 938 O O . LEU A 1 120 ? -10.707 5.850 -7.167 1.00 94.31 120 LEU A O 1
ATOM 942 N N . GLU A 1 121 ? -12.252 5.495 -5.579 1.00 95.25 121 GLU A N 1
ATOM 943 C CA . GLU A 1 121 ? -12.758 6.869 -5.532 1.00 95.25 121 GLU A CA 1
ATOM 944 C C . GLU A 1 121 ? -11.928 7.803 -4.634 1.00 95.25 121 GLU A C 1
ATOM 946 O O . GLU A 1 121 ? -12.166 9.014 -4.598 1.00 95.25 121 GLU A O 1
ATOM 951 N N . SER A 1 122 ? -10.914 7.285 -3.934 1.00 96.62 122 SER A N 1
ATOM 952 C CA . SER A 1 122 ? -10.079 8.100 -3.054 1.00 96.62 122 SER A CA 1
ATOM 953 C C . SER A 1 122 ? -9.303 9.179 -3.818 1.00 96.62 122 SER A C 1
ATOM 955 O O . SER A 1 122 ? -8.707 8.950 -4.876 1.00 96.62 122 SER A O 1
ATOM 957 N N . SER A 1 123 ? -9.231 10.374 -3.226 1.00 96.69 123 SER A N 1
ATOM 958 C CA . SER A 1 123 ? -8.497 11.507 -3.804 1.00 96.69 123 SER A CA 1
ATOM 959 C C . SER A 1 123 ? -7.014 11.195 -4.021 1.00 96.69 123 SER A C 1
ATOM 961 O O . SER A 1 123 ? -6.415 11.705 -4.963 1.00 96.69 123 SER A O 1
ATOM 963 N N . TRP A 1 124 ? -6.430 10.330 -3.182 1.00 96.19 124 TRP A N 1
ATOM 964 C CA . TRP A 1 124 ? -5.038 9.911 -3.320 1.00 96.19 124 TRP A CA 1
ATOM 965 C C . TRP A 1 124 ? -4.813 9.092 -4.600 1.00 96.19 124 TRP A C 1
ATOM 967 O O . TRP A 1 124 ? -3.951 9.453 -5.402 1.00 96.19 124 TRP A O 1
ATOM 977 N N . LEU A 1 125 ? -5.619 8.053 -4.863 1.00 94.19 125 LEU A N 1
ATOM 978 C CA . LEU A 1 125 ? -5.478 7.276 -6.103 1.00 94.19 125 LEU A CA 1
ATOM 979 C C . LEU A 1 125 ? -5.780 8.116 -7.345 1.00 94.19 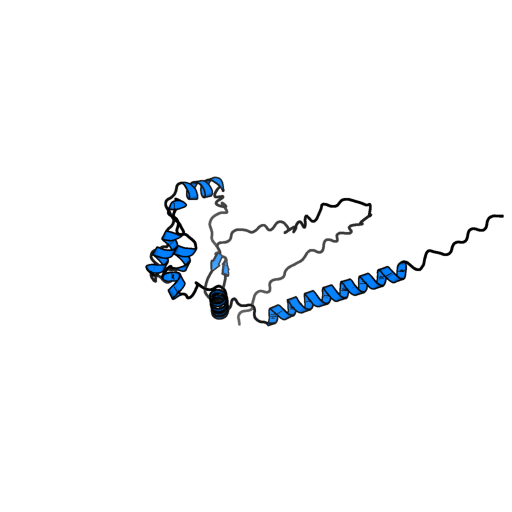125 LEU A C 1
ATOM 981 O O . LEU A 1 125 ? -5.076 7.986 -8.346 1.00 94.19 125 LEU A O 1
ATOM 985 N N . GLN A 1 126 ? -6.773 9.005 -7.285 1.00 92.12 126 GLN A N 1
ATOM 986 C CA . GLN A 1 126 ? -7.084 9.906 -8.397 1.00 92.12 126 GLN A CA 1
ATOM 987 C C . GLN A 1 126 ? -5.919 10.850 -8.719 1.00 92.12 126 GLN A C 1
ATOM 989 O O . GLN A 1 126 ? -5.552 10.979 -9.887 1.00 92.12 126 GLN A O 1
ATOM 994 N N . LEU A 1 127 ? -5.294 11.452 -7.700 1.00 92.62 127 LEU A N 1
ATOM 995 C CA . LEU A 1 127 ? -4.125 12.324 -7.862 1.00 92.62 127 LEU A CA 1
ATOM 996 C C . LEU A 1 127 ? -2.953 11.586 -8.524 1.00 92.62 127 LEU A C 1
ATOM 998 O O . LEU A 1 127 ? -2.264 12.133 -9.384 1.00 92.62 127 LEU A O 1
ATOM 1002 N N . HIS A 1 128 ? -2.754 10.321 -8.157 1.00 89.81 128 HIS A N 1
ATOM 1003 C CA . HIS A 1 128 ? -1.722 9.468 -8.739 1.00 89.81 128 HIS A CA 1
ATOM 1004 C C . HIS A 1 128 ? -2.164 8.762 -10.032 1.00 89.81 128 HIS A C 1
ATOM 1006 O O . HIS A 1 128 ? -1.389 7.980 -10.588 1.00 89.81 128 HIS A O 1
ATOM 1012 N N . GLU A 1 129 ? -3.352 9.080 -10.566 1.00 88.56 129 GLU A N 1
ATOM 1013 C CA . GLU A 1 129 ? -4.008 8.430 -11.718 1.00 88.56 129 GLU A CA 1
ATOM 1014 C C . GLU A 1 129 ? -3.950 6.898 -11.651 1.00 88.56 129 GLU A C 1
ATOM 1016 O O . GLU A 1 129 ? -3.861 6.206 -12.668 1.00 88.56 129 GLU A O 1
ATOM 1021 N N . ALA A 1 130 ? -3.995 6.373 -10.429 1.00 87.94 130 ALA A N 1
ATOM 1022 C CA . ALA A 1 130 ? -3.834 4.966 -10.118 1.00 87.94 130 ALA A CA 1
ATOM 1023 C C . ALA A 1 130 ? -5.183 4.222 -10.081 1.00 87.94 130 ALA A C 1
ATOM 1025 O O . ALA A 1 130 ? -5.355 3.237 -9.371 1.00 87.94 130 ALA A O 1
ATOM 1026 N N . THR A 1 131 ? -6.160 4.718 -10.840 1.00 89.25 131 THR A N 1
ATOM 1027 C CA . THR A 1 131 ? -7.527 4.179 -10.919 1.00 89.25 131 THR A CA 1
ATOM 1028 C C . THR A 1 131 ? -7.750 3.301 -12.151 1.00 89.25 131 THR A C 1
ATOM 1030 O O . THR A 1 131 ? -8.814 2.714 -12.317 1.00 89.25 131 THR A O 1
ATOM 1033 N N . ASN A 1 132 ? -6.754 3.201 -13.036 1.00 90.44 132 ASN A N 1
ATOM 1034 C CA . ASN A 1 132 ? -6.812 2.395 -14.249 1.00 90.44 132 ASN A CA 1
ATOM 1035 C C . ASN A 1 132 ? -5.545 1.546 -14.379 1.0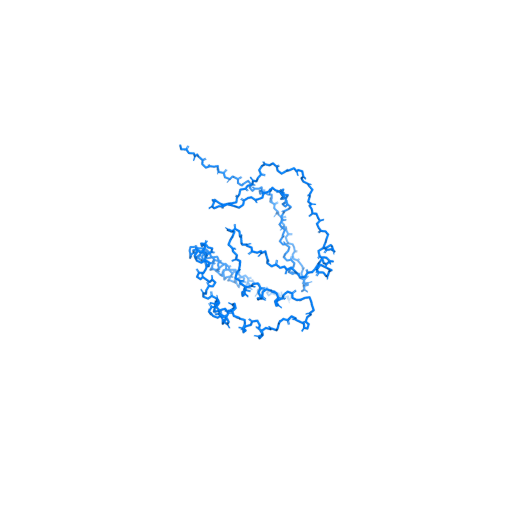0 90.44 132 ASN A C 1
ATOM 1037 O O . ASN A 1 132 ? -4.439 2.083 -14.391 1.00 90.44 132 ASN A O 1
ATOM 1041 N N . THR A 1 133 ? -5.716 0.232 -14.538 1.00 90.06 133 THR A N 1
ATOM 1042 C CA . THR A 1 133 ? -4.621 -0.745 -14.594 1.00 90.06 133 THR A CA 1
ATOM 1043 C C . THR A 1 133 ? -3.548 -0.391 -15.621 1.00 90.06 133 THR A C 1
ATOM 1045 O O . THR A 1 133 ? -2.362 -0.424 -15.302 1.00 90.06 133 THR A O 1
ATOM 1048 N N . GLU A 1 134 ? -3.931 0.004 -16.836 1.00 91.81 134 GLU A N 1
ATOM 1049 C CA . GLU A 1 134 ? -2.971 0.342 -17.890 1.00 91.81 134 GLU A CA 1
ATOM 1050 C C . GLU A 1 134 ? -2.154 1.592 -17.528 1.00 91.81 134 GLU A C 1
ATOM 1052 O O . GLU A 1 134 ? -0.935 1.626 -17.718 1.00 91.81 134 GLU A O 1
ATOM 1057 N N . ARG A 1 135 ? -2.802 2.609 -16.944 1.00 89.19 135 ARG A N 1
ATOM 1058 C CA . ARG A 1 135 ? -2.111 3.816 -16.462 1.00 89.19 135 ARG A CA 1
ATOM 1059 C C . ARG A 1 135 ? -1.177 3.512 -15.296 1.00 89.19 135 ARG A C 1
ATOM 1061 O O . ARG A 1 135 ? -0.039 3.984 -15.315 1.00 89.19 135 ARG A O 1
ATOM 1068 N N . CYS A 1 136 ? -1.618 2.698 -14.334 1.00 89.06 136 CYS A N 1
ATOM 1069 C CA . CYS A 1 136 ? -0.789 2.232 -13.221 1.00 89.06 136 CYS A CA 1
ATOM 1070 C C . CYS A 1 136 ? 0.478 1.551 -13.733 1.00 89.06 136 CYS A C 1
ATOM 1072 O O . CYS A 1 136 ? 1.576 1.938 -13.345 1.00 89.06 136 CYS A O 1
ATOM 1074 N N . ILE A 1 137 ? 0.335 0.586 -14.649 1.00 90.88 137 ILE A N 1
ATOM 1075 C CA . ILE A 1 137 ? 1.465 -0.156 -15.223 1.00 90.88 137 ILE A CA 1
ATOM 1076 C C . ILE A 1 137 ? 2.459 0.804 -15.879 1.00 90.88 137 ILE A C 1
ATOM 1078 O O . ILE A 1 137 ? 3.650 0.752 -15.574 1.00 90.88 137 ILE A O 1
ATOM 1082 N N . ARG A 1 138 ? 1.983 1.726 -16.728 1.00 90.81 138 ARG A N 1
ATOM 1083 C CA . ARG A 1 138 ? 2.851 2.711 -17.395 1.00 90.81 138 ARG A CA 1
ATOM 1084 C C . ARG A 1 138 ? 3.584 3.609 -16.395 1.00 90.81 138 ARG A C 1
ATOM 1086 O O . ARG A 1 138 ? 4.767 3.885 -16.587 1.00 90.81 138 ARG A O 1
ATOM 1093 N N . ARG A 1 139 ? 2.919 4.053 -15.322 1.00 89.19 139 ARG A N 1
ATOM 1094 C CA . ARG A 1 139 ? 3.552 4.875 -14.276 1.00 89.19 139 ARG A CA 1
ATOM 1095 C C . ARG A 1 139 ? 4.572 4.101 -13.455 1.00 89.19 139 ARG A C 1
ATOM 1097 O O . ARG A 1 139 ? 5.653 4.631 -13.219 1.00 89.19 139 ARG A O 1
ATOM 1104 N N . CYS A 1 140 ? 4.264 2.868 -13.064 1.00 88.44 140 CYS A N 1
ATOM 1105 C CA . CYS A 1 140 ? 5.215 2.002 -12.376 1.00 88.44 140 CYS A CA 1
ATOM 1106 C C . CYS A 1 140 ? 6.448 1.752 -13.248 1.00 88.44 140 CYS A C 1
ATOM 1108 O O . CYS A 1 140 ? 7.560 1.927 -12.768 1.00 88.44 140 CYS A O 1
ATOM 1110 N N . ALA A 1 141 ? 6.266 1.435 -14.534 1.00 89.94 141 ALA A N 1
ATOM 1111 C CA . ALA A 1 141 ? 7.372 1.246 -15.473 1.00 89.94 141 ALA A CA 1
ATOM 1112 C C . ALA A 1 141 ? 8.255 2.501 -15.581 1.00 89.94 141 ALA A C 1
ATOM 1114 O O . ALA A 1 141 ? 9.470 2.414 -15.425 1.00 89.94 141 ALA A O 1
ATOM 1115 N N . ALA A 1 142 ? 7.648 3.681 -15.754 1.00 90.31 142 ALA A N 1
ATOM 1116 C CA . ALA A 1 142 ? 8.381 4.947 -15.790 1.00 90.31 142 ALA A CA 1
ATOM 1117 C C . ALA A 1 142 ? 9.105 5.255 -14.465 1.00 90.31 142 ALA A C 1
ATOM 1119 O O . ALA A 1 142 ? 10.196 5.825 -14.459 1.00 90.31 142 ALA A O 1
ATOM 1120 N N . TRP A 1 143 ? 8.511 4.887 -13.326 1.00 90.88 143 TRP A N 1
ATOM 1121 C CA . TRP A 1 143 ? 9.152 5.034 -12.024 1.00 90.88 143 TRP A CA 1
ATOM 1122 C C . TRP A 1 143 ? 10.345 4.087 -11.867 1.00 90.88 143 TRP A C 1
ATOM 1124 O O . TRP A 1 143 ? 11.412 4.553 -11.475 1.00 90.88 143 TRP A O 1
ATOM 1134 N N . PHE A 1 144 ? 10.200 2.805 -12.225 1.00 91.25 144 PHE A N 1
ATOM 1135 C CA . PHE A 1 144 ? 11.286 1.820 -12.198 1.00 91.25 144 PHE A CA 1
ATOM 1136 C C . PHE A 1 144 ? 12.461 2.228 -13.091 1.00 91.25 144 PHE A C 1
ATOM 1138 O O . PHE A 1 144 ? 13.610 2.102 -12.669 1.00 91.25 144 PHE A O 1
ATOM 1145 N N . ASP A 1 145 ? 12.179 2.762 -14.281 1.00 90.88 145 ASP A N 1
ATOM 1146 C CA . ASP A 1 145 ? 13.191 3.323 -15.180 1.00 90.8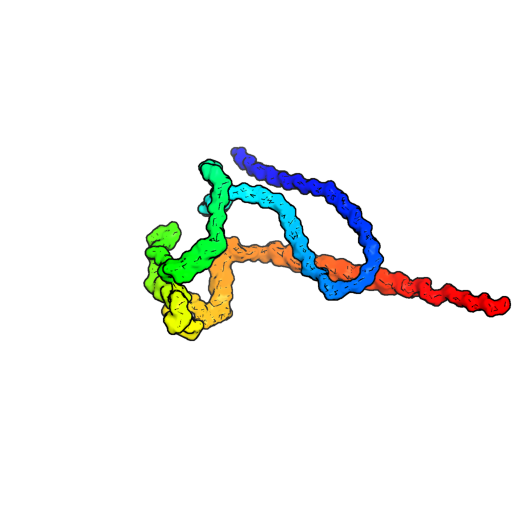8 145 ASP A CA 1
ATOM 1147 C C . ASP A 1 145 ? 13.941 4.486 -14.510 1.00 90.88 145 ASP A C 1
ATOM 1149 O O . ASP A 1 145 ? 15.168 4.484 -14.408 1.00 90.88 145 ASP A O 1
ATOM 1153 N N . ARG A 1 146 ? 13.204 5.426 -13.901 1.00 90.56 146 ARG A N 1
ATOM 1154 C CA . ARG A 1 146 ? 13.785 6.570 -13.181 1.00 90.56 146 ARG A CA 1
ATOM 1155 C C . ARG A 1 146 ? 14.679 6.168 -12.005 1.00 90.56 146 ARG A C 1
ATOM 1157 O O . ARG A 1 146 ? 15.653 6.869 -11.730 1.00 90.56 146 ARG A O 1
ATOM 1164 N N . VAL A 1 147 ? 14.342 5.101 -11.278 1.00 90.88 147 VAL A N 1
ATOM 1165 C CA . VAL A 1 147 ? 15.159 4.614 -10.150 1.00 90.88 147 VAL A CA 1
ATOM 1166 C C . VAL A 1 147 ? 16.254 3.630 -10.578 1.00 90.88 147 VAL A C 1
ATOM 1168 O O . VAL A 1 147 ? 16.988 3.143 -9.721 1.00 90.88 147 VAL A O 1
ATOM 1171 N N . GLY A 1 148 ? 16.398 3.358 -11.881 1.00 88.81 148 GLY A N 1
ATOM 1172 C CA . GLY A 1 148 ? 17.425 2.462 -12.417 1.00 88.81 148 GLY A CA 1
ATOM 1173 C C . GLY A 1 148 ? 17.212 0.992 -12.050 1.00 88.81 148 GLY A C 1
ATOM 1174 O O . GLY A 1 148 ? 18.180 0.245 -11.946 1.00 88.81 148 GLY A O 1
ATOM 1175 N N . LEU A 1 149 ? 15.960 0.589 -11.805 1.00 84.81 149 LEU A N 1
ATOM 1176 C CA . LEU A 1 149 ? 15.583 -0.791 -11.479 1.00 84.81 149 LEU A CA 1
ATOM 1177 C C . LEU A 1 149 ? 14.972 -1.546 -12.664 1.00 84.81 149 LEU A C 1
ATOM 1179 O O . LEU A 1 149 ? 14.752 -2.751 -12.554 1.00 84.81 149 LEU A O 1
ATOM 1183 N N . MET A 1 150 ? 14.703 -0.876 -13.790 1.00 78.00 150 MET A N 1
ATOM 1184 C CA . MET A 1 150 ? 14.375 -1.594 -15.019 1.00 78.00 150 MET A CA 1
ATOM 1185 C C . MET A 1 150 ? 15.626 -2.329 -15.517 1.00 78.00 150 MET A C 1
ATOM 1187 O O . MET A 1 150 ? 16.673 -1.696 -15.672 1.00 78.00 150 MET A O 1
ATOM 1191 N N . PRO A 1 151 ? 15.547 -3.649 -15.767 1.00 65.62 151 PRO A N 1
ATOM 1192 C CA . PRO A 1 151 ? 16.631 -4.365 -16.416 1.00 65.62 151 PRO A CA 1
ATOM 1193 C C . PRO A 1 151 ? 16.897 -3.697 -17.766 1.00 65.62 151 PRO A C 1
ATOM 1195 O O . PRO A 1 151 ? 15.963 -3.519 -18.549 1.00 65.62 151 PRO A O 1
ATOM 1198 N N . SER A 1 152 ? 18.146 -3.314 -18.041 1.00 63.38 152 SER A N 1
ATOM 1199 C CA . SER A 1 152 ? 18.517 -2.929 -19.401 1.00 63.38 152 SER A CA 1
ATOM 1200 C C . SER A 1 152 ? 18.201 -4.100 -20.336 1.00 63.38 152 SER A C 1
ATOM 1202 O O . SER A 1 152 ? 18.323 -5.272 -19.950 1.00 63.38 152 SER A O 1
ATOM 1204 N N . GLU A 1 153 ? 17.790 -3.794 -21.566 1.00 57.91 153 GLU A N 1
ATOM 1205 C CA . GLU A 1 153 ? 17.438 -4.783 -22.597 1.00 57.91 153 GLU A CA 1
ATOM 1206 C C . GLU A 1 153 ? 18.568 -5.812 -22.863 1.00 57.91 153 GLU A C 1
ATOM 1208 O O . GLU A 1 153 ? 18.315 -6.914 -23.349 1.00 57.91 153 GLU A O 1
ATOM 1213 N N . GLU A 1 154 ? 19.801 -5.536 -22.424 1.00 53.59 154 GLU A N 1
ATOM 1214 C CA . GLU A 1 154 ? 20.930 -6.482 -22.431 1.00 53.59 154 GLU A CA 1
ATOM 1215 C C . GLU A 1 154 ? 20.676 -7.758 -21.601 1.00 53.59 154 GLU A C 1
ATOM 1217 O O . GLU A 1 154 ? 21.271 -8.804 -21.854 1.00 53.59 154 GLU A O 1
ATOM 1222 N N . THR A 1 155 ? 19.772 -7.722 -20.618 1.00 48.78 155 THR A N 1
ATOM 1223 C CA . THR A 1 155 ? 19.426 -8.905 -19.804 1.00 48.78 155 THR A CA 1
ATOM 1224 C C . THR A 1 155 ? 18.267 -9.732 -20.375 1.00 48.78 155 THR A C 1
ATOM 1226 O O . THR A 1 155 ? 18.096 -10.891 -19.980 1.00 48.78 155 THR A O 1
ATOM 1229 N N . SER A 1 156 ? 17.492 -9.192 -21.326 1.00 49.81 156 SER A N 1
ATOM 1230 C CA . SER A 1 156 ? 16.457 -9.947 -22.054 1.00 49.81 156 SER A CA 1
ATOM 1231 C C . SER A 1 156 ? 17.045 -10.862 -23.127 1.00 49.81 156 SER A C 1
ATOM 1233 O O . SER A 1 156 ? 16.563 -11.985 -23.284 1.00 49.81 156 SER A O 1
ATOM 1235 N N . GLU A 1 157 ? 18.137 -10.456 -23.780 1.00 49.69 157 GLU A N 1
ATOM 1236 C CA . GLU A 1 157 ? 18.809 -11.273 -24.801 1.00 49.69 157 GLU A CA 1
ATOM 1237 C C . GLU A 1 157 ? 19.353 -12.591 -24.222 1.00 49.69 157 GLU A C 1
ATOM 1239 O O . GLU A 1 157 ? 19.292 -13.640 -24.866 1.00 49.69 157 GLU A O 1
ATOM 1244 N N . ILE A 1 158 ? 19.805 -12.576 -22.962 1.00 52.84 158 ILE A N 1
ATOM 1245 C CA . ILE A 1 158 ? 20.306 -13.773 -22.269 1.00 52.84 158 ILE A CA 1
ATOM 1246 C C . ILE A 1 158 ? 19.166 -14.772 -21.999 1.00 52.84 158 ILE A C 1
ATOM 1248 O O . ILE A 1 158 ? 19.365 -15.985 -22.103 1.00 52.84 158 ILE A O 1
ATOM 1252 N N . LYS A 1 159 ? 17.949 -14.291 -21.702 1.00 50.12 159 LYS A N 1
ATOM 1253 C CA . LYS A 1 159 ? 16.777 -15.160 -21.496 1.00 50.12 159 LYS A CA 1
ATOM 1254 C C . LYS A 1 159 ? 16.239 -15.712 -22.815 1.00 50.12 159 LYS A C 1
ATOM 1256 O O . LYS A 1 159 ? 15.904 -16.894 -22.870 1.00 50.12 159 LYS A O 1
ATOM 1261 N N . GLU A 1 160 ? 16.209 -14.913 -23.879 1.00 51.66 160 GLU A N 1
ATOM 1262 C CA . GLU A 1 160 ? 15.760 -15.369 -25.200 1.00 51.66 160 GLU A CA 1
ATOM 1263 C C . GLU A 1 160 ? 16.722 -16.409 -25.805 1.00 51.66 160 GLU A C 1
ATOM 1265 O O . GLU A 1 160 ? 16.282 -17.444 -26.314 1.00 51.66 160 GLU A O 1
ATOM 1270 N N . GLN A 1 161 ? 18.040 -16.228 -25.641 1.00 50.94 161 GLN A N 1
ATOM 1271 C CA . GLN A 1 161 ? 19.029 -17.242 -26.030 1.00 50.94 161 GLN A CA 1
ATOM 1272 C C . GLN A 1 161 ? 18.891 -18.545 -25.230 1.00 50.94 161 GLN A C 1
ATOM 1274 O O . GLN A 1 161 ? 19.055 -19.630 -25.793 1.00 50.94 161 GLN A O 1
ATOM 1279 N N . HIS A 1 162 ? 18.562 -18.471 -23.936 1.00 46.31 162 HIS A N 1
ATOM 1280 C CA . HIS A 1 162 ? 18.371 -19.662 -23.106 1.00 46.31 162 HIS A CA 1
ATOM 1281 C C . HIS A 1 162 ? 17.109 -20.453 -23.493 1.00 46.31 162 HIS A C 1
ATOM 1283 O O . HIS A 1 162 ? 17.135 -21.685 -23.501 1.00 46.31 162 HIS A O 1
AT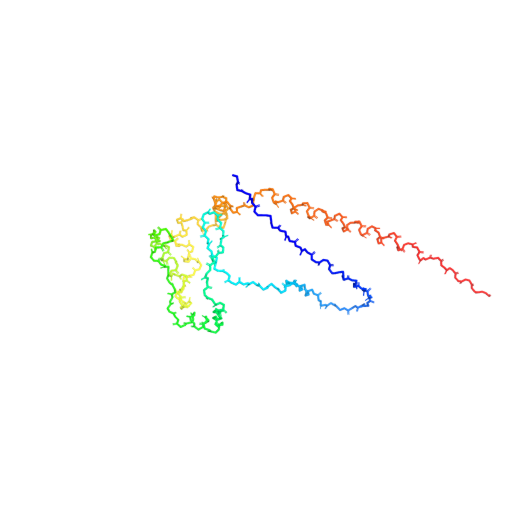OM 1289 N N . TYR A 1 163 ? 16.016 -19.783 -23.874 1.00 50.97 163 TYR A N 1
ATOM 1290 C CA . TYR A 1 163 ? 14.817 -20.460 -24.389 1.00 50.97 163 TYR A CA 1
ATOM 1291 C C . TYR A 1 163 ? 15.075 -21.151 -25.733 1.00 50.97 163 TYR A C 1
ATOM 1293 O O . TYR A 1 163 ? 14.666 -22.298 -25.919 1.00 50.97 163 TYR A O 1
ATOM 1301 N N . LYS A 1 164 ? 15.817 -20.502 -26.637 1.00 55.12 164 LYS A N 1
ATOM 1302 C CA . LYS A 1 164 ? 16.135 -21.058 -27.959 1.00 55.12 164 LYS A CA 1
ATOM 1303 C C . LYS A 1 164 ? 17.028 -22.300 -27.867 1.00 55.12 164 LYS A C 1
ATOM 1305 O O . LYS A 1 164 ? 16.711 -23.335 -28.440 1.00 55.12 164 LYS A O 1
ATOM 1310 N N . ARG A 1 165 ? 18.067 -22.250 -27.024 1.00 53.22 165 ARG A N 1
ATOM 1311 C CA . ARG A 1 165 ? 18.996 -23.375 -26.811 1.00 53.22 165 ARG A CA 1
ATOM 1312 C C . ARG A 1 165 ? 18.316 -24.621 -26.226 1.00 53.22 165 ARG A C 1
ATOM 1314 O O . ARG A 1 165 ? 18.707 -25.737 -26.551 1.00 53.22 165 ARG A O 1
ATOM 1321 N N . ASN A 1 166 ? 17.296 -24.443 -25.384 1.00 51.25 166 ASN A N 1
ATOM 1322 C CA . ASN A 1 166 ? 16.544 -25.558 -24.800 1.00 51.25 166 ASN A CA 1
ATOM 1323 C C . ASN A 1 166 ? 15.512 -26.163 -25.763 1.00 51.25 166 ASN A C 1
ATOM 1325 O O . ASN A 1 166 ? 15.223 -27.355 -25.663 1.00 51.25 166 ASN A O 1
ATOM 1329 N N . HIS A 1 167 ? 14.971 -25.371 -26.692 1.00 55.41 167 HIS A N 1
ATOM 1330 C CA . HIS A 1 167 ? 14.084 -25.878 -27.739 1.00 55.41 167 HIS A CA 1
ATOM 1331 C C . HIS A 1 167 ? 14.860 -26.749 -28.740 1.00 55.41 167 HIS A C 1
ATOM 1333 O O . HIS A 1 167 ? 14.465 -27.884 -29.004 1.00 55.41 167 HIS A O 1
ATOM 1339 N N . ASP A 1 168 ? 16.026 -26.277 -29.188 1.00 59.44 168 ASP A N 1
ATOM 1340 C CA . ASP A 1 168 ? 16.879 -27.005 -30.138 1.00 59.44 168 ASP A CA 1
ATOM 1341 C C . ASP A 1 168 ? 17.409 -28.328 -29.543 1.00 59.44 168 ASP A C 1
ATOM 1343 O O . ASP A 1 168 ? 17.489 -29.350 -30.226 1.00 59.44 168 ASP A O 1
ATOM 1347 N N . ALA A 1 169 ? 17.714 -28.349 -28.239 1.00 57.53 169 ALA A N 1
ATOM 1348 C CA . ALA A 1 169 ? 18.153 -29.560 -27.543 1.00 57.53 169 ALA A CA 1
ATOM 1349 C C . ALA A 1 169 ? 17.043 -30.618 -27.398 1.00 57.53 169 ALA A C 1
ATOM 1351 O O . ALA A 1 169 ? 17.334 -31.816 -27.400 1.00 57.53 169 ALA A O 1
ATOM 1352 N N . LYS A 1 170 ? 15.776 -30.202 -27.269 1.00 59.19 170 LYS A N 1
ATOM 1353 C CA . LYS A 1 170 ? 14.633 -31.128 -27.227 1.00 59.19 170 LYS A CA 1
ATOM 1354 C C . LYS A 1 170 ? 14.340 -31.727 -28.603 1.00 59.19 170 LYS A C 1
ATOM 1356 O O . LYS A 1 170 ? 14.056 -32.918 -28.683 1.00 59.19 170 LYS A O 1
ATOM 1361 N N . GLU A 1 171 ? 14.479 -30.946 -29.674 1.00 57.56 171 GLU A N 1
ATOM 1362 C CA . GLU A 1 171 ? 14.267 -31.436 -31.041 1.00 57.56 171 GLU A CA 1
ATOM 1363 C C . GLU A 1 171 ? 15.319 -32.484 -31.453 1.00 57.56 171 GLU A C 1
ATOM 1365 O O . GLU A 1 171 ? 14.980 -33.512 -32.038 1.00 57.56 171 GLU A O 1
ATOM 1370 N N . LEU A 1 172 ? 16.590 -32.279 -31.083 1.00 58.34 172 LEU A N 1
ATOM 1371 C CA . LEU A 1 172 ? 17.665 -33.242 -31.363 1.00 58.34 172 LEU A CA 1
ATOM 1372 C C . LEU A 1 172 ? 17.497 -34.568 -30.608 1.00 58.34 172 LEU A C 1
ATOM 1374 O O . LEU A 1 172 ? 17.843 -35.617 -31.143 1.00 58.34 172 LEU A O 1
ATOM 1378 N N . LYS A 1 173 ? 16.941 -34.541 -29.390 1.00 59.38 173 LYS A N 1
ATOM 1379 C CA . LYS A 1 173 ? 16.647 -35.766 -28.632 1.00 59.38 173 LYS A CA 1
ATOM 1380 C C . LYS A 1 173 ? 15.469 -36.547 -29.212 1.00 59.38 173 LYS A C 1
ATOM 1382 O O . LYS A 1 173 ? 15.512 -37.767 -29.187 1.00 59.38 173 LYS A O 1
ATOM 1387 N N . SER A 1 174 ? 14.459 -35.868 -29.759 1.00 58.06 174 SER A N 1
ATOM 1388 C CA . SER A 1 174 ? 13.315 -36.538 -30.393 1.00 58.06 174 SER A CA 1
ATOM 1389 C C . SER A 1 174 ? 13.719 -37.297 -31.659 1.00 58.06 174 SER A C 1
ATOM 1391 O O . SER A 1 174 ? 13.245 -38.402 -31.873 1.00 58.06 174 SER A O 1
ATOM 1393 N N . LYS A 1 175 ? 14.635 -36.741 -32.464 1.00 57.41 175 LYS A N 1
ATOM 1394 C CA . LYS A 1 175 ? 15.119 -37.385 -33.700 1.00 57.41 175 LYS A CA 1
ATOM 1395 C C . LYS A 1 175 ? 15.972 -38.631 -33.447 1.00 57.41 175 LYS A C 1
ATOM 1397 O O . LYS A 1 175 ? 15.903 -39.575 -34.213 1.00 57.41 175 LYS A O 1
ATOM 1402 N N . LEU A 1 176 ? 16.745 -38.651 -32.361 1.00 56.06 176 LEU A N 1
ATOM 1403 C CA . LEU A 1 176 ? 17.565 -39.812 -31.991 1.00 56.06 176 LEU A CA 1
ATOM 1404 C C . LEU A 1 176 ? 16.741 -41.004 -31.479 1.00 56.06 176 LEU A C 1
ATOM 1406 O O . LEU A 1 176 ? 17.215 -42.127 -31.551 1.00 56.06 176 LEU A O 1
ATOM 1410 N N . VAL A 1 177 ? 15.531 -40.770 -30.964 1.00 54.72 177 VAL A N 1
ATOM 1411 C CA . VAL A 1 177 ? 14.652 -41.842 -30.464 1.00 54.72 177 VAL A CA 1
ATOM 1412 C C . VAL A 1 177 ? 13.886 -42.528 -31.601 1.00 54.72 177 VAL A C 1
ATOM 1414 O O . VAL A 1 177 ? 13.559 -43.702 -31.480 1.00 54.72 177 VAL A O 1
ATOM 1417 N N . GLU A 1 178 ? 13.621 -41.832 -32.710 1.00 55.72 178 GLU A N 1
ATOM 1418 C CA . GLU A 1 178 ? 12.929 -42.421 -33.868 1.00 55.72 178 GLU A CA 1
ATOM 1419 C C . GLU A 1 178 ? 13.831 -43.386 -34.659 1.00 55.72 178 GLU A C 1
ATOM 1421 O O . GLU A 1 178 ? 13.349 -44.419 -35.115 1.00 55.72 178 GLU A O 1
ATOM 1426 N N . ASP A 1 179 ? 15.137 -43.113 -34.744 1.00 52.88 179 ASP A N 1
ATOM 1427 C CA . ASP A 1 179 ? 16.079 -43.943 -35.512 1.00 52.88 179 ASP A CA 1
ATOM 1428 C C . ASP A 1 179 ? 16.439 -45.284 -34.821 1.00 52.88 179 ASP A C 1
ATOM 1430 O O . ASP A 1 179 ? 16.834 -46.232 -35.499 1.00 52.88 179 ASP A O 1
ATOM 1434 N N . ASP A 1 180 ? 16.279 -45.405 -33.496 1.00 52.41 180 ASP A N 1
ATOM 1435 C CA . ASP A 1 180 ? 16.600 -46.638 -32.747 1.00 52.41 180 ASP A CA 1
ATOM 1436 C C . ASP A 1 180 ? 15.437 -47.658 -32.712 1.00 52.41 180 ASP A C 1
ATOM 1438 O O . ASP A 1 180 ? 15.639 -48.813 -32.333 1.00 52.41 180 ASP A O 1
ATOM 1442 N N . ILE A 1 181 ? 14.221 -47.273 -33.125 1.00 51.22 181 ILE A N 1
ATOM 1443 C CA . ILE A 1 181 ? 13.028 -48.144 -33.078 1.00 51.22 181 ILE A CA 1
ATOM 1444 C C . ILE A 1 181 ? 12.905 -49.045 -34.325 1.00 51.22 181 ILE A C 1
ATOM 1446 O O . ILE A 1 181 ? 12.268 -50.093 -34.260 1.00 51.22 181 ILE A O 1
ATOM 1450 N N . GLU A 1 182 ? 13.551 -48.721 -35.450 1.00 53.88 182 GLU A N 1
ATOM 1451 C CA . GLU A 1 182 ? 13.417 -49.498 -36.700 1.00 53.88 182 GLU A CA 1
ATOM 1452 C C . GLU A 1 182 ? 14.332 -50.743 -36.808 1.00 53.88 182 GLU A C 1
ATOM 1454 O O . GLU A 1 182 ? 14.347 -51.399 -37.851 1.00 53.88 182 GLU A O 1
ATOM 1459 N N . ILE A 1 183 ? 15.098 -51.114 -35.769 1.00 52.53 183 ILE A N 1
ATOM 1460 C CA . ILE A 1 183 ? 16.125 -52.178 -35.884 1.00 52.53 183 ILE A CA 1
ATOM 1461 C C . ILE A 1 183 ? 15.693 -53.549 -35.306 1.00 52.53 183 ILE A C 1
ATOM 1463 O O . ILE A 1 183 ? 16.339 -54.555 -35.600 1.00 52.53 183 ILE A O 1
ATOM 1467 N N . GLU A 1 184 ? 14.576 -53.671 -34.578 1.00 52.47 184 GLU A N 1
ATOM 1468 C CA . GLU A 1 184 ? 14.135 -54.958 -33.991 1.00 52.47 184 GLU A CA 1
ATOM 1469 C C . GLU A 1 184 ? 12.824 -55.514 -34.575 1.00 52.47 184 GLU A C 1
ATOM 1471 O O . GLU A 1 184 ? 11.838 -55.682 -33.867 1.00 52.47 184 GLU A O 1
ATOM 1476 N N . GLU A 1 185 ? 12.795 -55.887 -35.859 1.00 54.72 185 GLU A N 1
ATOM 1477 C CA . GLU A 1 185 ? 11.755 -56.812 -36.346 1.00 54.72 185 GLU A CA 1
ATOM 1478 C C . GLU A 1 185 ? 12.225 -57.645 -37.552 1.00 54.72 185 GLU A C 1
ATOM 1480 O O . GLU A 1 185 ? 11.736 -57.493 -38.663 1.00 54.72 185 GLU A O 1
ATOM 1485 N N . CYS A 1 186 ? 13.213 -58.527 -37.360 1.00 51.38 186 CYS A N 1
ATOM 1486 C CA . CYS A 1 186 ? 13.558 -59.584 -38.327 1.00 51.38 186 CYS A CA 1
ATOM 1487 C C . CYS A 1 186 ? 14.272 -60.752 -37.620 1.00 51.38 186 CYS A C 1
ATOM 1489 O O . CYS A 1 186 ? 15.480 -60.936 -37.769 1.00 51.38 186 CYS A O 1
ATOM 1491 N N . ILE A 1 187 ? 13.543 -61.561 -36.847 1.00 49.97 187 ILE A N 1
ATOM 1492 C CA . ILE A 1 187 ? 13.980 -62.931 -36.534 1.00 49.97 187 ILE A CA 1
ATOM 1493 C C . ILE A 1 187 ? 12.807 -63.867 -36.839 1.00 49.97 187 ILE A C 1
ATOM 1495 O O . ILE A 1 187 ? 11.950 -64.118 -35.996 1.00 49.97 187 ILE A O 1
ATOM 1499 N N . GLU A 1 188 ? 12.762 -64.342 -38.086 1.00 50.84 188 GLU A N 1
ATOM 1500 C CA . GLU A 1 188 ? 11.959 -65.490 -38.512 1.00 50.84 188 GLU A CA 1
ATOM 1501 C C . GLU A 1 188 ? 12.482 -66.747 -37.801 1.00 50.84 188 GLU A C 1
ATOM 1503 O O . GLU A 1 188 ? 13.652 -67.110 -37.935 1.00 50.84 188 GLU A O 1
ATOM 1508 N N . THR A 1 189 ? 11.627 -67.419 -37.033 1.00 48.62 189 THR A N 1
ATOM 1509 C CA . THR A 1 189 ? 11.880 -68.777 -36.541 1.00 48.62 189 THR A CA 1
ATOM 1510 C C . THR A 1 189 ? 11.144 -69.769 -37.429 1.00 48.62 189 THR A C 1
ATOM 1512 O O . THR A 1 189 ? 9.940 -69.969 -37.265 1.00 48.62 189 THR A O 1
ATOM 1515 N N . ASP A 1 190 ? 11.882 -70.381 -38.351 1.00 52.62 190 ASP A N 1
ATOM 1516 C CA . ASP A 1 190 ? 11.509 -71.627 -39.019 1.00 52.62 190 ASP A CA 1
ATOM 1517 C C . ASP A 1 190 ? 11.884 -72.812 -38.110 1.00 52.62 190 ASP A C 1
ATOM 1519 O O . ASP A 1 190 ? 13.064 -73.055 -37.847 1.00 52.62 190 ASP A O 1
ATOM 1523 N N . GLU A 1 191 ? 10.886 -73.563 -37.640 1.00 55.81 191 GLU A N 1
ATOM 1524 C CA . GLU A 1 191 ? 11.063 -74.916 -37.098 1.00 55.81 191 GLU A CA 1
ATOM 1525 C C . GLU A 1 191 ? 10.257 -75.902 -37.961 1.00 55.81 191 GLU A C 1
ATOM 1527 O O . GLU A 1 191 ? 9.027 -75.822 -38.021 1.00 55.81 191 GLU A O 1
ATOM 1532 N N . GLU A 1 192 ? 10.960 -76.837 -38.611 1.00 53.56 192 GLU A N 1
ATOM 1533 C CA . GLU A 1 192 ? 10.426 -78.083 -39.188 1.00 53.56 192 GLU A CA 1
ATOM 1534 C C . GLU A 1 192 ? 11.191 -79.284 -38.609 1.00 53.56 192 GLU A C 1
ATOM 1536 O O . GLU A 1 192 ? 12.440 -79.199 -38.497 1.00 53.56 192 GLU A O 1
#

Radius of gyration: 29.69 Å; chains: 1; bounding box: 63×94×59 Å

Sequence (192 aa):
MKTRPALTVLASDQGLEAKYRGDDDDDDIMEASCDIGETTLHKAGLRINRTGVTFEAGYPDDKPYRVEEEEVVQSIVESPEPRLPETDSNGEPFTSEFHKFISLCLKKEPSERATVEDLLESSWLQLHEATNTERCIRRCAAWFDRVGLMPSEETSEIKEQHYKRNHDAKELKSKLVEDDIEIEECIETDEE